Protein AF-A0A1D6JVK6-F1 (afdb_monomer_lite)

InterPro domains:
  IPR006703 AIG1-type guanine nucleotide-binding (G) domain [PF04548] (3-56)
  IPR027417 P-loop containing nucleoside triphosphate hydrolase [G3DSA:3.40.50.300] (1-137)

Structure (mmCIF, N/CA/C/O backbone):
data_AF-A0A1D6JVK6-F1
#
_entry.id   AF-A0A1D6JVK6-F1
#
loop_
_atom_site.group_PDB
_atom_site.id
_atom_site.type_symbol
_atom_site.label_atom_id
_atom_site.label_alt_id
_atom_site.label_comp_id
_atom_site.label_asym_id
_atom_site.label_entity_id
_atom_site.label_seq_id
_atom_site.pdbx_PDB_ins_code
_atom_site.Cartn_x
_atom_site.Cartn_y
_atom_site.Cartn_z
_atom_site.occupancy
_atom_site.B_iso_or_equiv
_atom_site.auth_seq_id
_atom_site.auth_comp_id
_atom_site.auth_asym_id
_atom_site.auth_atom_id
_atom_site.pdbx_PDB_model_num
ATOM 1 N N . MET A 1 1 ? 9.638 -11.024 7.821 1.00 52.56 1 MET A N 1
ATOM 2 C CA . MET A 1 1 ? 9.375 -10.359 6.533 1.00 52.56 1 MET A CA 1
ATOM 3 C C . MET A 1 1 ? 8.846 -11.443 5.636 1.00 52.56 1 MET A C 1
ATOM 5 O O . MET A 1 1 ? 9.630 -12.302 5.249 1.00 52.56 1 MET A O 1
ATOM 9 N N . ASP A 1 2 ? 7.542 -11.455 5.389 1.00 64.81 2 ASP A N 1
ATOM 10 C CA . ASP A 1 2 ? 6.997 -12.406 4.432 1.00 64.81 2 ASP A CA 1
ATOM 11 C C . ASP A 1 2 ? 7.343 -11.878 3.048 1.00 64.81 2 ASP A C 1
ATOM 13 O O . ASP A 1 2 ? 6.935 -10.791 2.643 1.00 64.81 2 ASP A O 1
ATOM 17 N N . THR A 1 3 ? 8.167 -12.637 2.334 1.00 77.12 3 THR A N 1
ATOM 18 C CA . THR A 1 3 ? 8.599 -12.338 0.963 1.00 77.12 3 THR A CA 1
ATOM 19 C C . THR A 1 3 ? 7.415 -12.127 0.017 1.00 77.12 3 THR A C 1
ATOM 21 O O . THR A 1 3 ? 7.571 -11.503 -1.030 1.00 77.12 3 THR A O 1
ATOM 24 N N . LEU A 1 4 ? 6.235 -12.621 0.397 1.00 89.38 4 LEU A N 1
ATOM 25 C CA . LEU A 1 4 ? 4.984 -12.472 -0.324 1.00 89.38 4 LEU A CA 1
ATOM 26 C C . LEU A 1 4 ? 4.416 -11.047 -0.255 1.00 89.38 4 LEU A C 1
ATOM 28 O O . LEU A 1 4 ? 4.014 -10.525 -1.291 1.00 89.38 4 LEU A O 1
ATOM 32 N N . ASP A 1 5 ? 4.427 -10.398 0.913 1.00 88.19 5 ASP A N 1
ATOM 33 C CA . ASP A 1 5 ? 3.870 -9.044 1.070 1.00 88.19 5 ASP A CA 1
ATOM 34 C C . ASP A 1 5 ? 4.606 -8.055 0.159 1.00 88.19 5 ASP A C 1
ATOM 36 O O . ASP A 1 5 ? 3.989 -7.295 -0.589 1.00 88.19 5 ASP A O 1
ATOM 40 N N . GLU A 1 6 ? 5.943 -8.114 0.150 1.00 88.31 6 GLU A N 1
ATOM 41 C CA . GLU A 1 6 ? 6.751 -7.268 -0.732 1.00 88.31 6 GLU A CA 1
ATOM 42 C C . GLU A 1 6 ? 6.456 -7.550 -2.212 1.00 88.31 6 GLU A C 1
ATOM 44 O O . GLU A 1 6 ? 6.359 -6.614 -3.006 1.00 88.31 6 GLU A O 1
ATOM 49 N N . GLN A 1 7 ? 6.281 -8.819 -2.598 1.00 91.12 7 GLN A N 1
ATOM 50 C CA . GLN A 1 7 ? 5.952 -9.185 -3.978 1.00 91.12 7 GLN A CA 1
ATOM 51 C C . GLN A 1 7 ? 4.598 -8.627 -4.412 1.00 91.12 7 GLN A C 1
ATOM 53 O O . GLN A 1 7 ? 4.496 -8.102 -5.520 1.00 91.12 7 GLN A O 1
ATOM 58 N N . VAL A 1 8 ? 3.585 -8.681 -3.545 1.00 94.25 8 VAL A N 1
ATOM 59 C CA . VAL A 1 8 ? 2.261 -8.104 -3.816 1.00 94.25 8 VAL A CA 1
ATOM 60 C C . VAL A 1 8 ? 2.369 -6.592 -3.999 1.00 94.25 8 VAL A C 1
ATOM 62 O O . VAL A 1 8 ? 1.903 -6.050 -5.000 1.00 94.25 8 VAL A O 1
ATOM 65 N N . ILE A 1 9 ? 3.049 -5.905 -3.082 1.00 95.62 9 ILE A N 1
ATOM 66 C CA . ILE A 1 9 ? 3.238 -4.447 -3.131 1.00 95.62 9 ILE A CA 1
ATOM 67 C C . ILE A 1 9 ? 4.006 -4.046 -4.396 1.00 95.62 9 ILE A C 1
ATOM 69 O O . ILE A 1 9 ? 3.634 -3.090 -5.086 1.00 95.62 9 ILE A O 1
ATOM 73 N N . ARG A 1 10 ? 5.055 -4.795 -4.746 1.00 94.12 10 ARG A N 1
ATOM 74 C CA . ARG A 1 10 ? 5.835 -4.568 -5.963 1.00 94.12 10 ARG A CA 1
ATOM 75 C C . ARG A 1 10 ? 5.001 -4.825 -7.216 1.00 94.12 10 ARG A C 1
ATOM 77 O O . ARG A 1 10 ? 5.097 -4.051 -8.162 1.00 94.12 10 ARG A O 1
ATOM 84 N N . ALA A 1 11 ? 4.166 -5.861 -7.232 1.00 93.00 11 ALA A N 1
ATOM 85 C CA . ALA A 1 11 ? 3.270 -6.148 -8.350 1.00 93.00 11 ALA A CA 1
ATOM 86 C C . ALA A 1 11 ? 2.252 -5.018 -8.564 1.00 93.00 11 ALA A C 1
ATOM 88 O O . ALA A 1 11 ? 2.094 -4.556 -9.695 1.00 93.00 11 ALA A O 1
ATOM 89 N N . ILE A 1 12 ? 1.634 -4.512 -7.490 1.00 94.50 12 ILE A N 1
ATOM 90 C CA . ILE A 1 12 ? 0.733 -3.348 -7.536 1.00 94.50 12 ILE A CA 1
ATOM 91 C C . ILE A 1 12 ? 1.476 -2.133 -8.104 1.00 94.50 12 ILE A C 1
ATOM 93 O O . ILE A 1 12 ? 1.019 -1.514 -9.063 1.00 94.50 12 ILE A O 1
ATOM 97 N N . THR A 1 13 ? 2.661 -1.838 -7.568 1.00 94.50 13 THR A N 1
ATOM 98 C CA . THR A 1 13 ? 3.477 -0.689 -7.993 1.00 94.50 13 THR A CA 1
ATOM 99 C C . THR A 1 13 ? 3.914 -0.799 -9.453 1.00 94.50 13 THR A C 1
ATOM 101 O O . THR A 1 13 ? 3.887 0.187 -10.183 1.00 94.50 13 THR A O 1
ATOM 104 N N . ASN A 1 14 ? 4.290 -1.994 -9.907 1.00 91.38 14 ASN A N 1
ATOM 105 C CA . ASN A 1 14 ? 4.678 -2.235 -11.295 1.00 91.38 14 ASN A CA 1
ATOM 106 C C . ASN A 1 14 ? 3.494 -2.116 -12.258 1.00 91.38 14 ASN A C 1
ATOM 108 O O . ASN A 1 14 ? 3.693 -1.713 -13.401 1.00 91.38 14 ASN A O 1
ATOM 112 N N . SER A 1 15 ? 2.291 -2.475 -11.803 1.00 90.56 15 SER A N 1
ATOM 113 C CA . SER A 1 15 ? 1.080 -2.459 -12.627 1.00 90.56 15 SER A CA 1
ATOM 114 C C . SER A 1 15 ? 0.493 -1.057 -12.748 1.00 90.56 15 SER A C 1
ATOM 116 O O . SER A 1 15 ? 0.105 -0.651 -13.833 1.00 90.56 15 SER A O 1
ATOM 118 N N . PHE A 1 16 ? 0.444 -0.300 -11.649 1.00 91.81 16 PHE A N 1
ATOM 119 C CA . PHE A 1 16 ? -0.273 0.981 -11.592 1.00 91.81 16 PHE A CA 1
ATOM 120 C C . PHE A 1 16 ? 0.633 2.207 -11.444 1.00 91.81 16 PHE A C 1
ATOM 122 O O . PHE A 1 16 ? 0.158 3.342 -11.449 1.00 91.81 16 PHE A O 1
ATOM 129 N N . GLY A 1 17 ? 1.942 1.991 -11.322 1.00 91.62 17 GLY A N 1
ATOM 130 C CA . GLY A 1 17 ? 2.906 3.034 -11.011 1.00 91.62 17 GLY A CA 1
ATOM 131 C C . GLY A 1 17 ? 2.926 3.396 -9.526 1.00 91.62 17 GLY A C 1
ATOM 132 O O . GLY A 1 17 ? 2.044 3.048 -8.744 1.00 91.62 17 GLY A O 1
ATOM 133 N N . LYS A 1 18 ? 3.966 4.131 -9.129 1.00 93.56 18 LYS A N 1
ATOM 134 C CA . LYS A 1 18 ? 4.178 4.566 -7.740 1.00 93.56 18 LYS A CA 1
ATOM 135 C C . LYS A 1 18 ? 3.082 5.513 -7.239 1.00 93.56 18 LYS A C 1
ATOM 137 O O . LYS A 1 18 ? 2.762 5.499 -6.056 1.00 93.56 18 LYS A O 1
ATOM 142 N N . ASP A 1 19 ? 2.481 6.300 -8.129 1.00 93.00 19 ASP A N 1
ATOM 143 C CA . ASP A 1 19 ? 1.475 7.300 -7.759 1.00 93.00 19 ASP A CA 1
ATOM 144 C C . ASP A 1 19 ? 0.169 6.703 -7.221 1.00 93.00 19 ASP A C 1
ATOM 146 O O . ASP A 1 19 ? -0.546 7.409 -6.511 1.00 93.00 19 ASP A O 1
ATOM 150 N N . ILE A 1 20 ? -0.113 5.410 -7.452 1.00 95.12 20 ILE A N 1
ATOM 151 C CA . ILE A 1 20 ? -1.283 4.746 -6.851 1.00 95.12 20 ILE A CA 1
ATOM 152 C C . ILE A 1 20 ? -1.283 4.887 -5.323 1.00 95.12 20 ILE A C 1
ATOM 154 O O . ILE A 1 20 ? -2.325 5.117 -4.715 1.00 95.12 20 ILE A O 1
ATOM 158 N N . TRP A 1 21 ? -0.097 4.860 -4.707 1.00 96.00 21 TRP A N 1
ATOM 159 C CA . TRP A 1 21 ? 0.067 4.948 -3.260 1.00 96.00 21 TRP A CA 1
ATOM 160 C C . TRP A 1 21 ? -0.291 6.318 -2.681 1.00 96.00 21 TRP A C 1
ATOM 162 O O . TRP A 1 21 ? -0.518 6.410 -1.480 1.00 96.00 21 TRP A O 1
ATOM 172 N N . ARG A 1 22 ? -0.412 7.370 -3.506 1.00 95.25 22 ARG A N 1
ATOM 173 C CA . ARG A 1 22 ? -0.929 8.678 -3.063 1.00 95.25 22 ARG A CA 1
ATOM 174 C C . ARG A 1 22 ? -2.425 8.633 -2.760 1.00 95.25 22 ARG A C 1
ATOM 176 O O . ARG A 1 22 ? -2.923 9.507 -2.061 1.00 95.25 22 ARG A O 1
ATOM 183 N N . ARG A 1 23 ? -3.144 7.648 -3.309 1.00 95.06 23 ARG A N 1
ATOM 184 C CA . ARG A 1 23 ? -4.588 7.442 -3.125 1.00 95.06 23 ARG A CA 1
ATOM 185 C C . ARG A 1 23 ? -4.908 6.086 -2.489 1.00 95.06 23 ARG A C 1
ATOM 187 O O . ARG A 1 23 ? -6.007 5.566 -2.668 1.00 95.06 23 ARG A O 1
ATOM 194 N N . SER A 1 24 ? -3.959 5.518 -1.748 1.00 95.88 24 SER A N 1
ATOM 195 C CA . SER A 1 24 ? -4.134 4.234 -1.069 1.00 95.88 24 SER A CA 1
ATOM 196 C C . SER A 1 24 ? -4.536 4.417 0.392 1.00 95.88 24 SER A C 1
ATOM 198 O O . SER A 1 24 ? -4.000 5.265 1.098 1.00 95.88 24 SER A O 1
ATOM 200 N N . LEU A 1 25 ? -5.444 3.558 0.853 1.00 96.62 25 LEU A N 1
ATOM 201 C CA . LEU A 1 25 ? -5.832 3.404 2.252 1.00 96.62 25 LEU A CA 1
ATOM 202 C C . LEU A 1 25 ? -5.457 1.992 2.697 1.00 96.62 25 LEU A C 1
ATOM 204 O O . LEU A 1 25 ? -5.814 1.017 2.034 1.00 96.62 25 LEU A O 1
ATOM 208 N N . VAL A 1 26 ? -4.762 1.870 3.823 1.00 96.56 26 VAL A N 1
ATOM 209 C CA . VAL A 1 26 ? -4.451 0.564 4.406 1.00 96.56 26 VAL A CA 1
ATOM 210 C C . VAL A 1 26 ? -5.587 0.167 5.336 1.00 96.56 26 VAL A C 1
ATOM 212 O O . VAL A 1 26 ? -5.872 0.854 6.311 1.00 96.56 26 VAL A O 1
ATOM 215 N N . VAL A 1 27 ? -6.238 -0.956 5.052 1.00 97.25 27 VAL A N 1
ATOM 216 C CA . VAL A 1 27 ? -7.341 -1.461 5.875 1.00 97.25 27 VAL A CA 1
ATOM 217 C C . VAL A 1 27 ? -6.889 -2.711 6.618 1.00 97.25 27 VAL A C 1
ATOM 219 O O . VAL A 1 27 ? -6.533 -3.710 5.996 1.00 97.25 27 VAL A O 1
ATOM 222 N N . LEU A 1 28 ? -6.913 -2.665 7.949 1.00 95.94 28 LEU A N 1
ATOM 223 C CA . LEU A 1 28 ? -6.626 -3.817 8.801 1.00 95.94 28 LEU A CA 1
ATOM 224 C C . LEU A 1 28 ? -7.941 -4.401 9.315 1.00 95.94 28 LEU A C 1
ATOM 226 O O . LEU A 1 28 ? -8.636 -3.804 10.137 1.00 95.94 28 LEU A O 1
ATOM 230 N N . THR A 1 29 ? -8.287 -5.575 8.799 1.00 96.12 29 THR A N 1
ATOM 231 C CA . THR A 1 29 ? -9.468 -6.328 9.228 1.00 96.12 29 THR A CA 1
ATOM 232 C C . THR A 1 29 ? -9.210 -7.093 10.526 1.00 96.12 29 THR A C 1
ATOM 234 O O . THR A 1 29 ? -8.062 -7.250 10.936 1.00 96.12 29 THR A O 1
ATOM 237 N N . HIS A 1 30 ? -10.271 -7.650 11.117 1.00 95.25 30 HIS A N 1
ATOM 238 C CA . HIS A 1 30 ? -10.228 -8.356 12.403 1.00 95.25 30 HIS A CA 1
ATOM 239 C C . HIS A 1 30 ? -9.808 -7.452 13.570 1.00 95.25 30 HIS A C 1
ATOM 241 O O . HIS A 1 30 ? -9.096 -7.869 14.480 1.00 95.25 30 HIS A O 1
ATOM 247 N N . ALA A 1 31 ? -10.249 -6.194 13.550 1.00 94.56 31 ALA A N 1
ATOM 248 C CA . ALA A 1 31 ? -9.898 -5.203 14.560 1.00 94.56 31 ALA A CA 1
ATOM 249 C C . ALA A 1 31 ? -10.443 -5.508 15.972 1.00 94.56 31 ALA A C 1
ATOM 251 O O . ALA A 1 31 ? -10.045 -4.856 16.929 1.00 94.56 31 ALA A O 1
ATOM 252 N N . GLN A 1 32 ? -11.327 -6.498 16.146 1.00 91.06 32 GLN A N 1
ATOM 253 C CA . GLN A 1 32 ? -11.762 -6.952 17.473 1.00 91.06 32 GLN A CA 1
ATOM 254 C C . GLN A 1 32 ? -11.003 -8.199 17.960 1.00 91.06 32 GLN A C 1
ATOM 256 O O . GLN A 1 32 ? -11.496 -8.943 18.811 1.00 91.06 32 GLN A O 1
ATOM 261 N N . LEU A 1 33 ? -9.813 -8.457 17.409 1.00 90.00 33 LEU A N 1
ATOM 262 C CA . LEU A 1 33 ? -8.933 -9.513 17.899 1.00 90.00 33 LEU A CA 1
ATOM 263 C C . LEU A 1 33 ? -8.434 -9.214 19.317 1.00 90.00 33 LEU A C 1
ATOM 265 O O . LEU A 1 33 ? -8.277 -8.062 19.720 1.00 90.00 33 LEU A O 1
ATOM 269 N N . SER A 1 34 ? -8.127 -10.274 20.056 1.00 87.56 34 SER A N 1
ATOM 270 C CA . SER A 1 34 ? -7.360 -10.190 21.297 1.00 87.56 34 SER A CA 1
ATOM 271 C C . SER A 1 34 ? -5.908 -10.544 20.977 1.00 87.56 34 SER A C 1
ATOM 273 O O . SER A 1 34 ? -5.676 -11.657 20.494 1.00 87.56 34 SER A O 1
ATOM 275 N N . PRO A 1 35 ? -4.939 -9.628 21.172 1.00 89.25 35 PRO A N 1
ATOM 276 C CA . PRO A 1 35 ? -3.544 -9.920 20.875 1.00 89.25 35 PRO A CA 1
ATOM 277 C C . PRO A 1 35 ? -3.048 -11.142 21.665 1.00 89.25 35 PRO A C 1
ATOM 279 O O . PRO A 1 35 ? -3.443 -11.325 22.821 1.00 89.25 35 PRO A O 1
ATOM 282 N N . PRO A 1 36 ? -2.187 -11.985 21.068 1.00 85.94 36 PRO A N 1
ATOM 283 C CA . PRO A 1 36 ? -1.552 -13.077 21.793 1.00 85.94 36 PRO A CA 1
ATOM 284 C C . PRO A 1 36 ? -0.610 -12.535 22.880 1.00 85.94 36 PRO A C 1
ATOM 286 O O . PRO A 1 36 ? -0.230 -11.363 22.874 1.00 85.94 36 PRO A O 1
ATOM 289 N N . ASP A 1 37 ? -0.236 -13.399 23.822 1.00 87.00 37 ASP A N 1
ATOM 290 C CA . ASP A 1 37 ? 0.779 -13.129 24.853 1.00 87.00 37 ASP A CA 1
ATOM 291 C C . ASP A 1 37 ? 0.449 -11.987 25.833 1.00 87.00 37 ASP A C 1
ATOM 293 O O . ASP A 1 37 ? 1.322 -11.507 26.554 1.00 87.00 37 ASP A O 1
ATOM 297 N N . GLY A 1 38 ? -0.816 -11.555 25.886 1.00 85.19 38 GLY A N 1
ATOM 298 C CA . GLY A 1 38 ? -1.265 -10.496 26.795 1.00 85.19 38 GLY A CA 1
ATOM 299 C C . GLY A 1 38 ? -0.728 -9.106 26.441 1.00 85.19 38 GLY A C 1
ATOM 300 O O . GLY A 1 38 ? -0.699 -8.229 27.301 1.00 85.19 38 GLY A O 1
ATOM 301 N N . ILE A 1 39 ? -0.284 -8.907 25.197 1.00 90.69 39 ILE A N 1
ATOM 302 C CA . ILE A 1 39 ? 0.172 -7.605 24.702 1.00 90.69 39 ILE A CA 1
ATOM 303 C C . ILE A 1 39 ? -1.027 -6.652 24.622 1.00 90.69 39 ILE A C 1
ATOM 305 O O . ILE A 1 39 ? -2.128 -7.055 24.239 1.00 90.69 39 ILE A O 1
ATOM 309 N N . ASP A 1 40 ? -0.806 -5.379 24.953 1.00 91.69 40 ASP A N 1
ATOM 310 C CA . ASP A 1 40 ? -1.826 -4.349 24.783 1.00 91.69 40 ASP A CA 1
ATOM 311 C C . ASP A 1 40 ? -2.248 -4.211 23.310 1.00 91.69 40 ASP A C 1
ATOM 313 O O . ASP A 1 40 ? -1.441 -4.332 22.380 1.00 91.69 40 ASP A O 1
ATOM 317 N N . TYR A 1 41 ? -3.534 -3.941 23.086 1.00 91.19 41 TYR A N 1
ATOM 318 C CA . TYR A 1 41 ? -4.083 -3.818 21.739 1.00 91.19 41 TYR A CA 1
ATOM 319 C C . TYR A 1 41 ? -3.413 -2.692 20.940 1.00 91.19 41 TYR A C 1
ATOM 321 O O . TYR A 1 41 ? -3.104 -2.887 19.762 1.00 91.19 41 TYR A O 1
ATOM 329 N N . ASN A 1 42 ? -3.134 -1.543 21.564 1.00 91.38 42 ASN A N 1
ATOM 330 C CA . ASN A 1 42 ? -2.519 -0.411 20.872 1.00 91.38 42 ASN A CA 1
ATOM 331 C C . ASN A 1 42 ? -1.060 -0.697 20.513 1.00 91.38 42 ASN A C 1
ATOM 333 O O . ASN A 1 42 ? -0.617 -0.328 19.423 1.00 91.38 42 ASN A O 1
ATOM 337 N N . ASP A 1 43 ? -0.330 -1.406 21.373 1.00 92.38 43 ASP A N 1
ATOM 338 C CA . ASP A 1 43 ? 1.038 -1.846 21.085 1.00 92.38 43 ASP A CA 1
ATOM 339 C C . ASP A 1 43 ? 1.071 -2.837 19.918 1.00 92.38 43 ASP A C 1
ATOM 341 O O . ASP A 1 43 ? 1.892 -2.712 19.001 1.00 92.38 43 ASP A O 1
ATOM 345 N N . PHE A 1 44 ? 0.155 -3.810 19.915 1.00 92.88 44 PHE A N 1
ATOM 346 C CA . PHE A 1 44 ? 0.011 -4.755 18.811 1.00 92.88 44 PHE A CA 1
ATOM 347 C C . PHE A 1 44 ? -0.329 -4.031 17.502 1.00 92.88 44 PHE A C 1
ATOM 349 O O . PHE A 1 44 ? 0.324 -4.253 16.477 1.00 92.88 44 PHE A O 1
ATOM 356 N N . PHE A 1 45 ? -1.312 -3.130 17.541 1.00 92.69 45 PHE A N 1
ATOM 357 C CA . PHE A 1 45 ? -1.729 -2.332 16.394 1.00 92.69 45 PHE A CA 1
ATOM 358 C C . PHE A 1 45 ? -0.586 -1.467 15.855 1.00 92.69 45 PHE A C 1
ATOM 360 O O . PHE A 1 45 ? -0.333 -1.482 14.649 1.00 92.69 45 PHE A O 1
ATOM 367 N N . THR A 1 46 ? 0.147 -0.773 16.725 1.00 93.94 46 THR A N 1
ATOM 368 C CA . THR A 1 46 ? 1.281 0.084 16.345 1.00 93.94 46 THR A CA 1
ATOM 369 C C . THR A 1 46 ? 2.366 -0.737 15.657 1.00 93.94 46 THR A C 1
ATOM 371 O O . THR A 1 46 ? 2.776 -0.426 14.542 1.00 93.94 46 THR A O 1
ATOM 374 N N . ARG A 1 47 ? 2.767 -1.873 16.241 1.00 93.69 47 ARG A N 1
ATOM 375 C CA . ARG A 1 47 ? 3.779 -2.751 15.628 1.00 93.69 47 ARG A CA 1
ATOM 376 C C . ARG A 1 47 ? 3.324 -3.298 14.277 1.00 93.69 47 ARG A C 1
ATOM 378 O O . ARG A 1 47 ? 4.111 -3.337 13.330 1.00 93.69 47 ARG A O 1
ATOM 385 N N . ARG A 1 48 ? 2.061 -3.730 14.173 1.00 93.00 48 ARG A N 1
ATOM 386 C CA . ARG A 1 48 ? 1.501 -4.293 12.936 1.00 93.00 48 ARG A CA 1
ATOM 387 C C . ARG A 1 48 ? 1.396 -3.243 11.831 1.00 93.00 48 ARG A C 1
ATOM 389 O O . ARG A 1 48 ? 1.765 -3.537 10.693 1.00 93.00 48 ARG A O 1
ATOM 396 N N . SER A 1 49 ? 0.910 -2.050 12.164 1.00 94.50 49 SER A N 1
ATOM 397 C CA . SER A 1 49 ? 0.762 -0.931 11.233 1.00 94.50 49 SER A CA 1
ATOM 398 C C . SER A 1 49 ? 2.115 -0.423 10.749 1.00 94.50 49 SER A C 1
ATOM 400 O O . SER A 1 49 ? 2.340 -0.374 9.543 1.00 94.50 49 SER A O 1
ATOM 402 N N . GLU A 1 50 ? 3.055 -0.142 11.654 1.00 94.19 50 GLU A N 1
ATOM 403 C CA . GLU A 1 50 ? 4.402 0.306 11.290 1.00 94.19 50 GLU A CA 1
ATOM 404 C C . GLU A 1 50 ? 5.132 -0.714 10.416 1.00 94.19 50 GLU A C 1
ATOM 406 O O . GLU A 1 50 ? 5.767 -0.343 9.426 1.00 94.19 50 GLU A O 1
ATOM 411 N N . ALA A 1 51 ? 5.035 -2.007 10.743 1.00 93.19 51 ALA A N 1
ATOM 412 C CA . ALA A 1 51 ? 5.632 -3.058 9.926 1.00 93.19 51 ALA A CA 1
ATOM 413 C C . ALA A 1 51 ? 5.056 -3.054 8.503 1.00 93.19 51 ALA A C 1
ATOM 415 O O . ALA A 1 51 ? 5.818 -3.071 7.535 1.00 93.19 51 ALA A O 1
ATOM 416 N N . LEU A 1 52 ? 3.729 -2.971 8.369 1.00 93.69 52 LEU A N 1
ATOM 417 C CA . LEU A 1 52 ? 3.064 -2.971 7.070 1.00 93.69 52 LEU A CA 1
ATOM 418 C C . LEU A 1 52 ? 3.386 -1.711 6.256 1.00 93.69 52 LEU A C 1
ATOM 420 O O . LEU A 1 52 ? 3.725 -1.822 5.080 1.00 93.69 52 LEU A O 1
ATOM 424 N N . LEU A 1 53 ? 3.368 -0.528 6.876 1.00 94.44 53 LEU A N 1
ATOM 425 C CA . LEU A 1 53 ? 3.758 0.724 6.221 1.00 94.44 53 LEU A CA 1
ATOM 426 C C . LEU A 1 53 ? 5.202 0.669 5.719 1.00 94.44 53 LEU A C 1
ATOM 428 O O . LEU A 1 53 ? 5.488 1.049 4.584 1.00 94.44 53 LEU A O 1
ATOM 432 N N . ARG A 1 54 ? 6.124 0.130 6.526 1.00 92.00 54 ARG A N 1
ATOM 433 C CA . ARG A 1 54 ? 7.515 -0.079 6.103 1.00 92.00 54 ARG A CA 1
ATOM 434 C C . ARG A 1 54 ? 7.616 -1.016 4.903 1.00 92.00 54 ARG A C 1
ATOM 436 O O . ARG A 1 54 ? 8.425 -0.752 4.013 1.00 92.00 54 ARG A O 1
ATOM 443 N N . TYR A 1 55 ? 6.814 -2.079 4.857 1.00 91.75 55 TYR A N 1
ATOM 444 C CA . TYR A 1 55 ? 6.777 -2.983 3.707 1.00 91.75 55 TYR A CA 1
ATOM 445 C C . TYR A 1 55 ? 6.214 -2.306 2.464 1.00 91.75 55 TYR A C 1
ATOM 447 O O . TYR A 1 55 ? 6.799 -2.462 1.394 1.00 91.75 55 TYR A O 1
ATOM 455 N N . ILE A 1 56 ? 5.157 -1.501 2.601 1.00 94.88 56 ILE A N 1
ATOM 456 C CA . ILE A 1 56 ? 4.594 -0.724 1.490 1.00 94.88 56 ILE A CA 1
ATOM 457 C C . ILE A 1 56 ? 5.645 0.230 0.940 1.00 94.88 56 ILE A C 1
ATOM 459 O O . ILE A 1 56 ? 5.937 0.185 -0.250 1.00 94.88 56 ILE A O 1
ATOM 463 N N . HIS A 1 57 ? 6.289 1.025 1.794 1.00 94.50 57 HIS A N 1
ATOM 464 C CA . HIS A 1 57 ? 7.324 1.950 1.344 1.00 94.50 57 HIS A CA 1
ATOM 465 C C . HIS A 1 57 ? 8.488 1.238 0.645 1.00 94.50 57 HIS A C 1
ATOM 467 O O . HIS A 1 57 ? 8.922 1.677 -0.420 1.00 94.50 57 HIS A O 1
ATOM 473 N N . SER A 1 58 ? 8.955 0.115 1.198 1.00 92.38 58 SER A N 1
ATOM 474 C CA . SER A 1 58 ? 10.036 -0.674 0.602 1.00 92.38 58 SER A CA 1
ATOM 475 C C . SER A 1 58 ? 9.636 -1.276 -0.749 1.00 92.38 58 SER A C 1
ATOM 477 O O . SER A 1 58 ? 10.337 -1.081 -1.741 1.00 92.38 58 SER A O 1
ATOM 479 N N . GLY A 1 59 ? 8.502 -1.980 -0.815 1.00 92.81 59 GLY A N 1
ATOM 480 C CA . GLY A 1 59 ? 8.035 -2.653 -2.031 1.00 92.81 59 GLY A CA 1
ATOM 481 C C . GLY A 1 59 ? 7.599 -1.683 -3.133 1.00 92.81 59 GLY A C 1
ATOM 482 O O . GLY A 1 59 ? 7.728 -2.001 -4.314 1.00 92.81 59 GLY A O 1
ATOM 483 N N . ALA A 1 60 ? 7.141 -0.486 -2.756 1.00 95.44 60 ALA A N 1
ATOM 484 C CA . ALA A 1 60 ? 6.761 0.581 -3.676 1.00 95.44 60 ALA A CA 1
ATOM 485 C C . ALA A 1 60 ? 7.936 1.464 -4.131 1.00 95.44 60 ALA A C 1
ATOM 487 O O . ALA A 1 60 ? 7.751 2.365 -4.952 1.00 95.44 60 ALA A O 1
ATOM 488 N N . GLY A 1 61 ? 9.143 1.257 -3.589 1.00 94.56 61 GLY A N 1
ATOM 489 C CA . GLY A 1 61 ? 10.298 2.108 -3.881 1.00 94.56 61 GLY A CA 1
ATOM 490 C C . GLY A 1 61 ? 10.106 3.561 -3.425 1.00 94.56 61 GLY A C 1
ATOM 491 O O . GLY A 1 61 ? 10.570 4.491 -4.091 1.00 94.56 61 GLY A O 1
ATOM 492 N N . ILE A 1 62 ? 9.379 3.774 -2.324 1.00 95.50 62 ILE A N 1
ATOM 493 C CA . ILE A 1 62 ? 9.185 5.082 -1.691 1.00 95.50 62 ILE A CA 1
ATOM 494 C C . ILE A 1 62 ? 10.328 5.303 -0.701 1.00 95.50 62 ILE A C 1
ATOM 496 O O . ILE A 1 62 ? 10.471 4.580 0.285 1.00 95.50 62 ILE A O 1
ATOM 500 N N . ASN A 1 63 ? 11.147 6.323 -0.945 1.00 93.94 63 ASN A N 1
ATOM 501 C CA . ASN A 1 63 ? 12.234 6.668 -0.039 1.00 93.94 63 ASN A CA 1
ATOM 502 C C . ASN A 1 63 ? 11.709 7.460 1.161 1.00 93.94 63 ASN A C 1
ATOM 504 O O . ASN A 1 63 ? 10.723 8.180 1.052 1.00 93.94 63 ASN A O 1
ATOM 508 N N . LYS A 1 64 ? 12.440 7.441 2.283 1.00 92.75 64 LYS A N 1
ATOM 509 C CA . LYS A 1 64 ? 12.083 8.200 3.502 1.00 92.75 64 LYS A CA 1
ATOM 510 C C . LYS A 1 64 ? 11.809 9.691 3.266 1.00 92.75 64 LYS A C 1
ATOM 512 O O . LYS A 1 64 ? 10.993 10.274 3.965 1.00 92.75 64 LYS A O 1
ATOM 517 N N . ARG A 1 65 ? 12.485 10.306 2.290 1.00 94.69 65 ARG A N 1
ATOM 518 C CA . ARG A 1 65 ? 12.293 11.723 1.926 1.00 94.69 65 ARG A CA 1
ATOM 519 C C . ARG A 1 65 ? 10.936 11.992 1.270 1.00 94.69 65 ARG A C 1
ATOM 521 O O . ARG A 1 65 ? 10.462 13.112 1.327 1.00 94.69 65 ARG A O 1
ATOM 528 N N . GLU A 1 66 ? 10.342 10.966 0.670 1.00 93.12 66 GLU A N 1
ATOM 529 C CA . GLU A 1 66 ? 9.076 11.029 -0.060 1.00 93.12 66 GLU A CA 1
ATOM 530 C C . GLU A 1 66 ? 7.891 10.606 0.819 1.00 93.12 66 GLU A C 1
ATOM 532 O O . GLU A 1 66 ? 6.760 10.627 0.359 1.00 93.12 66 GLU A O 1
ATOM 537 N N . TYR A 1 67 ? 8.099 10.207 2.081 1.00 92.69 67 TYR A N 1
ATOM 538 C CA . TYR A 1 67 ? 7.004 9.713 2.933 1.00 92.69 67 TYR A CA 1
ATOM 539 C C . TYR A 1 67 ? 5.867 10.733 3.079 1.00 92.69 67 TYR A C 1
ATOM 541 O O . TYR A 1 67 ? 4.706 10.343 3.117 1.00 92.69 67 TYR A O 1
ATOM 549 N N . GLY A 1 68 ? 6.189 12.031 3.095 1.00 89.94 68 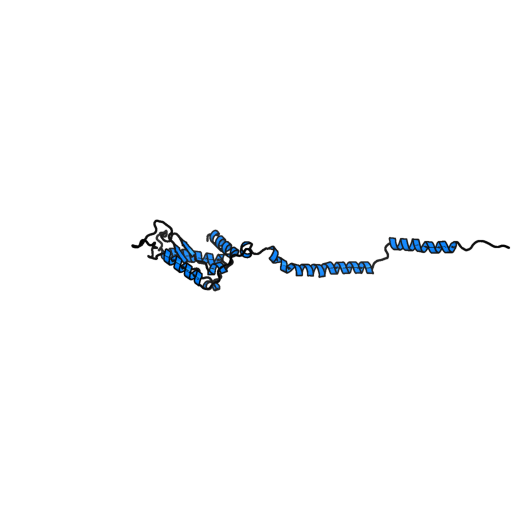GLY A N 1
ATOM 550 C CA . GLY A 1 68 ? 5.183 13.097 3.125 1.00 89.94 68 GLY A CA 1
ATOM 551 C C . GLY A 1 68 ? 4.328 13.189 1.855 1.00 89.94 68 GLY A C 1
ATOM 552 O O . GLY A 1 68 ? 3.186 13.629 1.931 1.00 89.94 68 GLY A O 1
ATOM 553 N N . ASP A 1 69 ? 4.840 12.733 0.709 1.00 92.00 69 ASP A N 1
ATOM 554 C CA . ASP A 1 69 ? 4.134 12.775 -0.578 1.00 92.00 69 ASP A CA 1
ATOM 555 C C . ASP A 1 69 ? 3.173 11.592 -0.772 1.00 92.00 69 ASP A C 1
ATOM 557 O 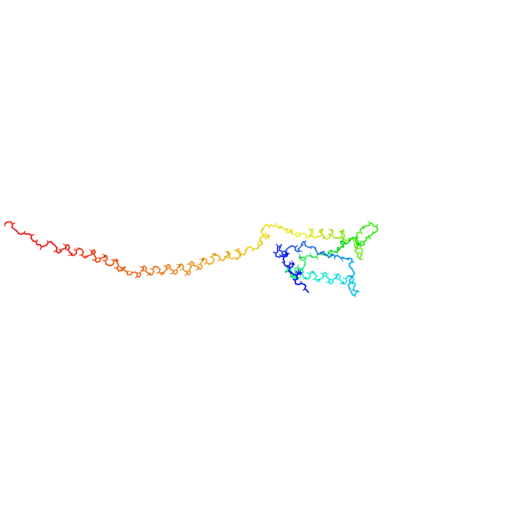O . ASP A 1 69 ? 2.309 11.632 -1.653 1.00 92.00 69 ASP A O 1
ATOM 561 N N . PHE A 1 70 ? 3.330 10.541 0.039 1.00 94.00 70 PHE A N 1
ATOM 562 C CA . PHE A 1 70 ? 2.558 9.300 -0.009 1.00 94.00 70 PHE A CA 1
ATOM 563 C C . PHE A 1 70 ? 1.922 9.025 1.361 1.00 94.00 70 PHE A C 1
ATOM 565 O O . PHE A 1 70 ? 2.365 8.116 2.072 1.00 94.00 70 PHE A O 1
ATOM 572 N N . PRO A 1 71 ? 0.903 9.811 1.761 1.00 90.69 71 PRO A N 1
ATOM 573 C CA . PRO A 1 71 ? 0.178 9.544 2.991 1.00 90.69 71 PRO A CA 1
ATOM 574 C C . PRO A 1 71 ? -0.534 8.194 2.865 1.00 90.69 71 PRO A C 1
ATOM 576 O O . PRO A 1 71 ? -1.342 7.992 1.962 1.00 90.69 71 PRO A O 1
ATOM 579 N N . LEU A 1 72 ? -0.227 7.274 3.777 1.00 94.50 72 LEU A N 1
ATOM 580 C CA . LEU A 1 72 ? -0.843 5.951 3.860 1.00 94.50 72 LEU A CA 1
ATOM 581 C C . LEU A 1 72 ? -1.682 5.874 5.141 1.00 94.50 72 LEU A C 1
ATOM 583 O O . LEU A 1 72 ? -1.222 5.308 6.137 1.00 94.50 72 LEU A O 1
ATOM 587 N N . PRO A 1 73 ? -2.882 6.486 5.160 1.00 95.19 73 PRO A N 1
ATOM 588 C CA . PRO A 1 73 ? -3.774 6.375 6.303 1.00 95.19 73 PRO A CA 1
ATOM 589 C C . PRO A 1 73 ? -4.142 4.912 6.558 1.00 95.19 73 PRO A C 1
ATOM 591 O O . PRO A 1 73 ? -4.076 4.060 5.663 1.00 95.19 73 PRO A O 1
ATOM 594 N N . ILE A 1 74 ? -4.530 4.628 7.800 1.00 95.75 74 ILE A N 1
ATOM 595 C CA . ILE A 1 74 ? -4.889 3.287 8.252 1.00 95.75 74 ILE A CA 1
ATOM 596 C C . ILE A 1 74 ? -6.302 3.314 8.816 1.00 95.75 74 ILE A C 1
ATOM 598 O O . ILE A 1 74 ? -6.603 4.106 9.705 1.00 95.75 74 ILE A O 1
ATOM 602 N N . ALA A 1 75 ? -7.148 2.407 8.336 1.00 96.44 75 ALA A N 1
ATOM 603 C CA . ALA A 1 75 ? -8.477 2.169 8.876 1.00 96.44 75 ALA A CA 1
ATOM 604 C C . ALA A 1 75 ? -8.569 0.760 9.474 1.00 96.44 75 ALA A C 1
ATOM 606 O O . ALA A 1 75 ? -8.142 -0.228 8.874 1.00 96.44 75 ALA A O 1
ATOM 607 N N . LEU A 1 76 ? -9.155 0.669 10.663 1.00 96.81 76 LEU A N 1
ATOM 608 C CA . LEU A 1 76 ? -9.468 -0.588 11.335 1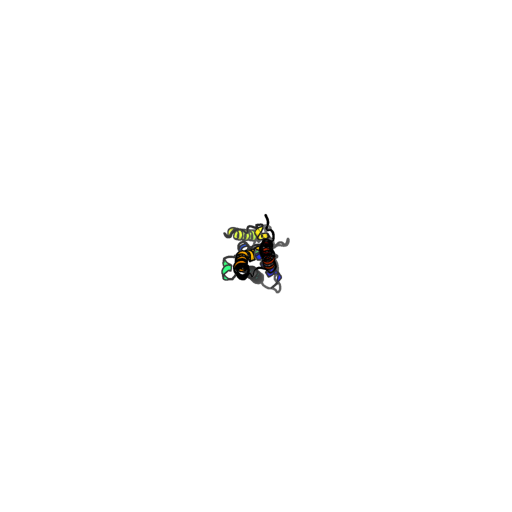.00 96.81 76 LEU A CA 1
ATOM 609 C C . LEU A 1 76 ? -10.886 -1.036 10.970 1.00 96.81 76 LEU A C 1
ATOM 611 O O . LEU A 1 76 ? -11.800 -0.215 10.954 1.00 96.81 76 LEU A O 1
ATOM 615 N N . VAL A 1 77 ? -11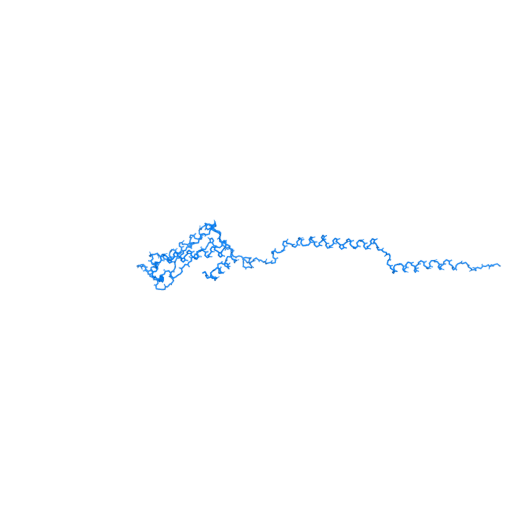.076 -2.326 10.684 1.00 97.44 77 VAL A N 1
ATOM 616 C CA . VAL A 1 77 ? -12.364 -2.886 10.241 1.00 97.44 77 VAL A CA 1
ATOM 617 C C . VAL A 1 77 ? -12.666 -4.210 10.945 1.00 97.44 77 VAL A C 1
ATOM 619 O O . VAL A 1 77 ? -11.800 -5.075 11.079 1.00 97.44 77 VAL A O 1
ATOM 622 N N . GLU A 1 78 ? -13.925 -4.411 11.343 1.00 96.81 78 GLU A N 1
ATOM 623 C CA . GLU A 1 78 ? -14.411 -5.685 11.883 1.00 96.81 78 GLU A CA 1
ATOM 624 C C . GLU A 1 78 ? -15.655 -6.182 11.126 1.00 96.81 78 GLU A C 1
ATOM 626 O O . GLU A 1 78 ? -16.795 -5.761 11.358 1.00 96.81 78 GLU A O 1
ATOM 631 N N . ASN A 1 79 ? -15.422 -7.119 10.203 1.00 95.62 79 ASN A N 1
ATOM 632 C CA . ASN A 1 79 ? -16.455 -7.663 9.323 1.00 95.62 79 ASN A CA 1
ATOM 633 C C . ASN A 1 79 ? -17.311 -8.744 9.994 1.00 95.62 79 ASN A C 1
ATOM 635 O O . ASN A 1 79 ? -18.393 -9.048 9.489 1.00 95.62 79 ASN A O 1
ATOM 639 N N . SER A 1 80 ? -16.877 -9.302 11.130 1.00 94.69 80 SER A N 1
ATOM 640 C CA . SER A 1 80 ? -17.621 -10.342 11.838 1.00 94.69 80 SER A CA 1
ATOM 641 C C . SER A 1 80 ? -19.048 -9.899 12.172 1.00 94.69 80 SER A C 1
ATOM 643 O O . SER A 1 80 ? -19.298 -8.763 12.590 1.00 94.69 80 SER A O 1
ATOM 645 N N . GLY A 1 81 ? -20.000 -10.827 12.043 1.00 92.94 81 GLY A N 1
ATOM 646 C CA . GLY A 1 81 ? -21.356 -10.652 12.573 1.00 92.94 81 GLY A CA 1
ATOM 647 C C . GLY A 1 81 ? -21.391 -10.574 14.105 1.00 92.94 81 GLY A C 1
ATOM 648 O O . GLY A 1 81 ? -22.385 -10.141 14.668 1.00 92.94 81 GLY A O 1
ATOM 649 N N . ARG A 1 82 ? -20.292 -10.958 14.774 1.00 93.81 82 ARG A N 1
ATOM 650 C CA . ARG A 1 82 ? -20.092 -10.857 16.230 1.00 93.81 82 ARG A CA 1
ATOM 651 C C . ARG A 1 82 ? -19.357 -9.575 16.647 1.00 93.81 82 ARG A C 1
ATOM 653 O O . ARG A 1 82 ? -18.872 -9.490 17.774 1.00 93.81 82 ARG A O 1
ATOM 660 N N . CYS A 1 83 ? -19.207 -8.615 15.735 1.00 94.81 83 CYS A N 1
ATOM 661 C CA . CYS A 1 83 ? -18.687 -7.295 16.073 1.00 94.81 83 CYS A CA 1
ATOM 662 C C . CYS A 1 83 ? -19.566 -6.673 17.163 1.00 94.81 83 CYS A C 1
ATOM 664 O O . CYS A 1 83 ? -20.793 -6.732 17.076 1.00 94.81 83 CYS A O 1
ATOM 666 N N . LYS A 1 84 ? -18.936 -6.106 18.190 1.00 94.88 84 LYS A N 1
ATOM 667 C CA . LYS A 1 84 ? -19.631 -5.414 19.267 1.00 94.88 84 LYS A CA 1
ATOM 668 C C . LYS A 1 84 ? -20.392 -4.229 18.676 1.00 94.88 84 LYS A C 1
ATOM 670 O O . LYS A 1 84 ? -19.886 -3.537 17.793 1.00 94.88 84 LYS A O 1
ATOM 675 N N . THR A 1 85 ? -21.598 -3.990 19.173 1.00 96.44 85 THR A N 1
ATOM 676 C CA . THR A 1 85 ? -22.406 -2.836 18.782 1.00 96.44 85 THR A CA 1
ATOM 677 C C . THR A 1 85 ? -22.642 -1.908 19.963 1.00 96.44 85 THR A C 1
ATOM 679 O O . THR A 1 85 ? -22.636 -2.348 21.116 1.00 96.44 85 THR A O 1
ATOM 682 N N . ASN A 1 86 ? -22.837 -0.622 19.683 1.00 95.31 86 ASN A N 1
ATOM 683 C CA . ASN A 1 86 ? -23.340 0.327 20.672 1.00 95.31 86 ASN A CA 1
ATOM 684 C C . ASN A 1 86 ? -24.863 0.160 20.876 1.00 95.31 86 ASN A C 1
ATOM 686 O O . ASN A 1 86 ? -25.501 -0.700 20.266 1.00 95.31 86 ASN A O 1
ATOM 690 N N . GLU A 1 87 ? -25.449 1.003 21.728 1.00 95.56 87 GLU A N 1
ATOM 691 C CA . GLU A 1 87 ? -26.892 1.014 22.029 1.00 95.56 87 GLU A CA 1
ATOM 692 C C . GLU A 1 87 ? -27.770 1.320 20.802 1.00 95.56 87 GLU A C 1
ATOM 694 O O . GLU A 1 87 ? -28.932 0.926 20.756 1.00 95.56 87 GLU A O 1
ATOM 699 N N . HIS A 1 88 ? -27.201 1.963 19.780 1.00 95.12 88 HIS A N 1
ATOM 700 C CA . HIS A 1 88 ? -27.862 2.290 18.515 1.00 95.12 88 HIS A CA 1
ATOM 701 C C . HIS A 1 88 ? -27.681 1.198 17.443 1.00 95.12 88 HIS A C 1
ATOM 703 O O . HIS A 1 88 ? -28.124 1.367 16.308 1.00 95.12 88 HIS A O 1
ATOM 709 N N . GLY A 1 89 ? -27.037 0.072 17.778 1.00 93.81 89 GLY A N 1
ATOM 710 C CA . GLY A 1 89 ? -26.787 -1.037 16.852 1.00 93.81 89 GLY A CA 1
ATOM 711 C C . GLY A 1 89 ? -25.620 -0.810 15.884 1.00 93.81 89 GLY A C 1
ATOM 712 O O . GLY A 1 89 ? -25.415 -1.603 14.965 1.00 93.81 89 GLY A O 1
ATOM 713 N N . GLU A 1 90 ? -24.827 0.242 16.076 1.00 95.75 90 GLU A N 1
ATOM 714 C CA . GLU A 1 90 ? -23.679 0.551 15.228 1.00 95.75 90 GLU A CA 1
ATOM 715 C C . GLU A 1 90 ? -22.446 -0.240 15.663 1.00 95.75 90 GLU A C 1
ATOM 717 O O . GLU A 1 90 ? -22.177 -0.392 16.855 1.00 95.75 90 GLU A O 1
ATOM 722 N N . LYS A 1 91 ? -21.665 -0.723 14.693 1.00 96.19 91 LYS A N 1
ATOM 723 C CA . LYS A 1 91 ? -20.467 -1.525 14.952 1.00 96.19 91 LYS A CA 1
ATOM 724 C C . LYS A 1 91 ? -19.331 -0.684 15.539 1.00 96.19 91 LYS A C 1
ATOM 726 O O . LYS A 1 91 ? -18.892 0.285 14.915 1.00 96.19 91 LYS A O 1
ATOM 731 N N . ILE A 1 92 ? -18.812 -1.115 16.686 1.00 96.62 92 ILE A N 1
ATOM 732 C CA . ILE A 1 92 ? -17.741 -0.445 17.430 1.00 96.62 92 ILE A CA 1
ATOM 733 C C . ILE A 1 92 ? -16.495 -1.320 17.560 1.00 96.62 92 ILE A C 1
ATOM 735 O O . ILE A 1 92 ? -16.569 -2.546 17.634 1.00 96.62 92 ILE A O 1
ATOM 739 N N . LEU A 1 93 ? -15.341 -0.665 17.604 1.00 94.44 93 LEU A N 1
ATOM 740 C CA . LEU A 1 93 ? -14.040 -1.268 17.882 1.00 94.44 93 LEU A CA 1
ATOM 741 C C . LEU A 1 93 ? -13.752 -1.322 19.396 1.00 94.44 93 LEU A C 1
ATOM 743 O O . LEU A 1 93 ? -14.508 -0.742 20.183 1.00 94.44 93 LEU A O 1
ATOM 747 N N . PRO A 1 94 ? -12.678 -2.013 19.836 1.00 89.81 94 PRO A N 1
ATOM 748 C CA . PRO A 1 94 ? -12.308 -2.090 21.254 1.00 89.81 94 PRO A CA 1
ATOM 749 C C . PRO A 1 94 ? -12.089 -0.731 21.938 1.00 89.81 94 PRO A C 1
ATOM 751 O O . PRO A 1 94 ? -12.354 -0.602 23.130 1.00 89.81 94 PRO A O 1
ATOM 754 N N . ASP A 1 95 ? -11.658 0.279 21.183 1.00 89.00 95 ASP A N 1
ATOM 755 C CA . ASP A 1 95 ? -11.455 1.666 21.626 1.00 89.00 95 ASP A CA 1
ATOM 756 C C . ASP A 1 95 ? -12.753 2.503 21.653 1.00 89.00 95 ASP A C 1
ATOM 758 O O . ASP A 1 95 ? -12.739 3.660 22.066 1.00 89.00 95 ASP A O 1
ATOM 762 N N . GLY A 1 96 ? -13.883 1.930 21.221 1.00 91.56 96 GLY A N 1
ATOM 763 C CA . GLY A 1 96 ? -15.174 2.611 21.102 1.00 91.56 96 GLY A CA 1
ATOM 764 C C . GLY A 1 96 ? -15.409 3.305 19.757 1.00 91.56 96 GLY A C 1
ATOM 765 O O . GLY A 1 96 ? -16.485 3.867 19.550 1.00 91.56 96 GLY A O 1
ATOM 766 N N . THR A 1 97 ? -14.459 3.246 18.821 1.00 94.25 97 THR A N 1
ATOM 767 C CA . THR A 1 97 ? -14.589 3.890 17.509 1.00 94.25 97 THR A CA 1
ATOM 768 C C . THR A 1 97 ? -15.653 3.201 16.651 1.00 94.25 97 THR A C 1
ATOM 770 O O . THR A 1 97 ? -15.636 1.983 16.466 1.00 94.25 97 THR A O 1
ATOM 773 N N . LEU A 1 98 ? -16.553 3.992 16.057 1.00 96.94 9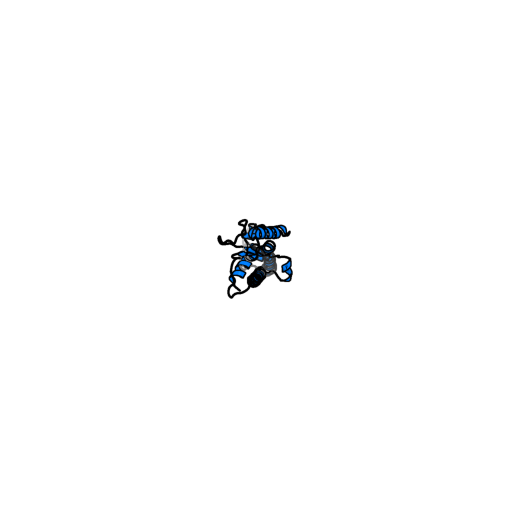8 LEU A N 1
ATOM 774 C CA . LEU A 1 98 ? -17.502 3.537 15.037 1.00 96.94 98 LEU A CA 1
ATOM 775 C C . LEU A 1 98 ? -16.759 3.319 13.714 1.00 96.94 98 LEU A C 1
ATOM 777 O O . LEU A 1 98 ? -16.485 4.271 12.978 1.00 96.94 98 LEU A O 1
ATOM 781 N N . TRP A 1 99 ? -16.404 2.072 13.400 1.00 96.31 99 TRP A N 1
ATOM 782 C CA . TRP A 1 99 ? -15.475 1.826 12.293 1.00 96.31 99 TRP A CA 1
ATOM 783 C C . TRP A 1 99 ? -16.069 2.102 10.913 1.00 96.31 99 TRP A C 1
ATOM 785 O O . TRP A 1 99 ? -15.331 2.499 10.019 1.00 96.31 99 TRP A O 1
ATOM 795 N N . VAL A 1 100 ? -17.382 1.924 10.720 1.00 96.75 100 VAL A N 1
ATOM 796 C CA . VAL A 1 100 ? -18.020 2.147 9.410 1.00 96.75 100 VAL A CA 1
ATOM 797 C C . VAL A 1 100 ? -17.976 3.635 9.020 1.00 96.75 100 VAL A C 1
ATOM 799 O O . VAL A 1 100 ? -17.431 3.941 7.956 1.00 96.75 100 VAL A O 1
ATOM 802 N N . PRO A 1 101 ? -18.452 4.584 9.858 1.00 96.81 101 PRO A N 1
ATOM 803 C CA . PRO A 1 101 ? -18.260 6.011 9.596 1.00 96.81 101 PRO A CA 1
ATOM 804 C C . PRO A 1 101 ? -16.786 6.413 9.501 1.00 96.81 101 PRO A C 1
ATOM 806 O O . PRO A 1 101 ? -16.424 7.204 8.630 1.00 96.81 101 PRO A O 1
ATOM 809 N N . ASN A 1 102 ? -15.923 5.854 10.358 1.00 96.94 102 ASN A N 1
ATOM 810 C CA . ASN A 1 102 ? -14.497 6.172 10.333 1.00 96.94 102 ASN A CA 1
ATOM 811 C C . ASN A 1 102 ? -13.832 5.743 9.014 1.00 96.94 102 ASN A C 1
ATOM 813 O O . ASN A 1 102 ? -13.087 6.515 8.421 1.00 96.94 102 ASN A O 1
ATOM 817 N N . LEU A 1 103 ? -14.162 4.556 8.497 1.00 97.75 103 LEU A N 1
ATOM 818 C CA . LEU A 1 103 ? -13.682 4.085 7.199 1.00 97.75 103 LEU A CA 1
ATOM 819 C C . LEU A 1 103 ? -14.104 5.037 6.071 1.00 97.75 103 LEU A C 1
ATOM 821 O O . LEU A 1 103 ? -13.279 5.406 5.239 1.00 97.75 103 LEU A O 1
ATOM 825 N N . MET A 1 104 ? -15.366 5.476 6.057 1.00 97.75 104 MET A N 1
ATOM 826 C CA . MET A 1 104 ? -15.859 6.420 5.045 1.00 97.75 104 MET A CA 1
ATOM 827 C C . MET A 1 104 ? -15.168 7.782 5.125 1.00 97.75 104 MET A C 1
ATOM 829 O O . MET A 1 104 ? -14.857 8.387 4.093 1.00 97.75 104 MET A O 1
ATOM 833 N N . LYS A 1 105 ? -14.883 8.255 6.340 1.00 97.19 105 LYS A N 1
ATOM 834 C CA . LYS A 1 105 ? -14.098 9.469 6.564 1.00 97.19 105 LYS A CA 1
ATOM 835 C C . LYS A 1 105 ? -12.698 9.330 5.961 1.00 97.19 105 LYS A C 1
ATOM 837 O O . LYS A 1 105 ? -12.306 10.192 5.179 1.00 97.19 105 LYS A O 1
ATOM 842 N N . GLU A 1 106 ? -11.981 8.248 6.258 1.00 97.12 106 GLU A N 1
ATOM 843 C CA . GLU A 1 106 ? -10.630 8.021 5.724 1.00 97.12 106 GLU A CA 1
ATOM 844 C C . GLU A 1 106 ? -10.622 7.901 4.192 1.00 97.12 106 GLU A C 1
ATOM 846 O O . GLU A 1 106 ? -9.792 8.517 3.524 1.00 97.12 106 GLU A O 1
ATOM 851 N N . ILE A 1 107 ? -11.599 7.202 3.604 1.00 97.19 107 ILE A N 1
ATOM 852 C CA . ILE A 1 107 ? -11.773 7.149 2.142 1.00 97.19 107 ILE A CA 1
ATOM 853 C C . ILE A 1 107 ? -11.945 8.562 1.564 1.00 97.19 107 ILE A C 1
ATOM 855 O O . ILE A 1 107 ? -11.308 8.917 0.572 1.00 97.19 107 ILE A O 1
ATOM 859 N N . THR A 1 108 ? -12.773 9.391 2.200 1.00 96.19 108 THR A N 1
ATOM 860 C CA . THR A 1 108 ? -13.027 10.768 1.754 1.00 96.19 108 THR A CA 1
ATOM 861 C C . THR A 1 108 ? -11.763 11.624 1.820 1.00 96.19 108 THR A C 1
ATOM 863 O O . THR A 1 108 ? -11.490 12.379 0.885 1.00 96.19 108 THR A O 1
ATOM 866 N N . VAL A 1 109 ? -10.963 11.478 2.881 1.00 94.56 109 VAL A N 1
ATOM 867 C CA . VAL A 1 109 ? -9.667 12.159 3.034 1.00 94.56 109 VAL A CA 1
ATOM 868 C C . VAL A 1 109 ? -8.722 11.784 1.895 1.00 94.56 109 VAL A C 1
ATOM 870 O O . VAL A 1 109 ? -8.160 12.667 1.249 1.00 94.56 109 VAL A O 1
ATOM 873 N N . VAL A 1 110 ? -8.594 10.490 1.596 1.00 95.25 110 VAL A N 1
ATOM 874 C CA . VAL A 1 110 ? -7.720 9.991 0.526 1.00 95.25 110 VAL A CA 1
ATOM 875 C C . VAL A 1 110 ? -8.156 10.501 -0.849 1.00 95.25 110 VAL A C 1
ATOM 877 O O . VAL A 1 110 ? -7.322 10.928 -1.644 1.00 95.25 110 VAL A O 1
ATOM 880 N N . ILE A 1 111 ? -9.459 10.511 -1.135 1.00 94.25 111 ILE A N 1
ATOM 881 C CA . ILE A 1 111 ? -9.990 10.994 -2.421 1.00 94.25 111 ILE A CA 1
ATOM 882 C C . ILE A 1 111 ? -9.806 12.511 -2.574 1.00 94.25 111 ILE A C 1
ATOM 884 O O . ILE A 1 111 ? -9.577 12.996 -3.689 1.00 94.25 111 ILE A O 1
ATOM 888 N N . SER A 1 112 ? -9.886 13.249 -1.465 1.00 93.62 112 SER A N 1
ATOM 889 C CA . SER A 1 112 ? -9.870 14.717 -1.436 1.00 93.62 112 SER A CA 1
ATOM 890 C C . SER A 1 112 ? -8.474 15.321 -1.239 1.00 93.62 112 SER A C 1
ATOM 892 O O . SER A 1 112 ? -8.347 16.539 -1.168 1.00 93.62 112 SER A O 1
ATOM 894 N N . ASN A 1 113 ? -7.412 14.511 -1.180 1.00 90.44 113 ASN A N 1
ATOM 895 C CA . ASN A 1 113 ? -6.049 14.974 -0.887 1.00 90.44 113 ASN A CA 1
ATOM 896 C C . ASN A 1 113 ? -5.343 15.729 -2.039 1.00 90.44 113 ASN A C 1
ATOM 898 O O . ASN A 1 113 ? -4.156 16.031 -1.942 1.00 90.44 113 ASN A O 1
ATOM 902 N N . GLY A 1 114 ? -6.043 16.007 -3.143 1.00 89.75 114 GLY A N 1
ATOM 903 C CA . GLY A 1 114 ? -5.527 16.778 -4.281 1.00 89.75 114 GLY A CA 1
ATOM 904 C C . GLY A 1 114 ? -4.616 16.013 -5.249 1.00 89.75 114 GLY A C 1
ATOM 905 O O . GLY A 1 114 ? -4.276 16.551 -6.301 1.00 89.75 114 GLY A O 1
ATOM 906 N N . SER A 1 115 ? -4.245 14.763 -4.956 1.00 90.75 115 SER A N 1
ATOM 907 C CA . SER A 1 115 ? -3.515 13.910 -5.909 1.00 90.75 115 SER A CA 1
ATOM 908 C C . SER A 1 115 ? -4.376 13.583 -7.136 1.00 90.75 115 SER A C 1
ATOM 910 O O . SER A 1 115 ? -5.599 13.661 -7.066 1.00 90.75 115 SER A O 1
ATOM 912 N N . SER A 1 116 ? -3.792 13.191 -8.267 1.00 89.81 116 SER A N 1
ATOM 913 C CA . SER A 1 116 ? -4.569 12.759 -9.437 1.00 89.81 116 SER A CA 1
ATOM 914 C C . SER A 1 116 ? -5.055 11.309 -9.286 1.00 89.81 116 SER A C 1
ATOM 916 O O . SER A 1 116 ? -4.323 10.464 -8.769 1.00 89.81 116 SER A O 1
ATOM 918 N N . PRO A 1 117 ? -6.283 10.980 -9.731 1.00 91.44 117 PRO A N 1
ATOM 919 C CA . PRO A 1 117 ? -6.726 9.592 -9.800 1.00 91.44 117 PRO A CA 1
ATOM 920 C C . PRO A 1 117 ? -5.882 8.806 -10.811 1.00 91.44 117 PRO A C 1
ATOM 922 O O . PRO A 1 117 ? -5.531 9.320 -11.874 1.00 91.44 117 PRO A O 1
ATOM 925 N N . THR A 1 118 ? -5.591 7.542 -10.503 1.00 87.69 118 THR A N 1
ATOM 926 C CA . THR A 1 118 ? -4.921 6.631 -11.437 1.00 87.69 118 THR A CA 1
ATOM 927 C C . THR A 1 118 ? -5.891 6.255 -12.553 1.00 87.69 118 THR A C 1
ATOM 929 O O . THR A 1 118 ? -6.831 5.489 -12.344 1.00 87.69 118 THR A O 1
ATOM 932 N N . HIS A 1 119 ? -5.686 6.812 -13.745 1.00 89.69 119 HIS A N 1
ATOM 933 C CA . HIS A 1 119 ? -6.427 6.402 -14.930 1.00 89.69 119 HIS A CA 1
ATOM 934 C C . HIS A 1 119 ? -5.815 5.116 -15.491 1.00 89.69 119 HIS A C 1
ATOM 936 O O . HIS A 1 119 ? -4.626 5.087 -15.804 1.00 89.69 119 HIS A O 1
ATOM 942 N N . VAL A 1 120 ? -6.618 4.058 -15.596 1.00 89.19 120 VAL A N 1
ATOM 943 C CA . VAL A 1 120 ? -6.181 2.777 -16.158 1.00 89.19 120 VAL A CA 1
ATOM 944 C C . VAL A 1 120 ? -6.488 2.779 -17.650 1.00 89.19 120 VAL A C 1
ATOM 946 O O . VAL A 1 120 ? -7.635 2.600 -18.055 1.00 89.19 120 VAL A O 1
ATOM 949 N N . ASP A 1 121 ? -5.462 3.004 -18.463 1.00 87.38 121 ASP A N 1
ATOM 950 C CA . ASP A 1 121 ? -5.512 2.889 -19.916 1.00 87.38 121 ASP A CA 1
ATOM 951 C C . ASP A 1 121 ? -4.920 1.548 -20.384 1.00 87.38 121 ASP A C 1
ATOM 953 O O . ASP A 1 121 ? -4.184 0.870 -19.663 1.00 87.38 121 ASP A O 1
ATOM 957 N N . GLN A 1 122 ? -5.223 1.151 -21.624 1.00 85.50 122 GLN A N 1
ATOM 958 C CA . GLN A 1 122 ? -4.690 -0.090 -22.205 1.00 85.50 122 GLN A CA 1
ATOM 959 C C . GLN A 1 122 ? -3.154 -0.123 -22.165 1.00 85.50 122 GLN A C 1
ATOM 961 O O . GLN A 1 122 ? -2.549 -1.170 -21.974 1.00 85.50 122 GLN A O 1
ATOM 966 N N . LYS A 1 123 ? -2.516 1.046 -22.273 1.00 81.12 123 LYS A N 1
ATOM 967 C CA . LYS A 1 123 ? -1.064 1.198 -22.187 1.00 81.12 123 LYS A CA 1
ATOM 968 C C . LYS A 1 123 ? -0.511 0.862 -20.797 1.00 81.12 123 LYS A C 1
ATOM 970 O O . LYS A 1 123 ? 0.584 0.308 -20.719 1.00 81.12 123 LYS A O 1
ATOM 975 N N . LEU A 1 124 ? -1.227 1.197 -19.720 1.00 83.38 124 LEU A N 1
ATOM 976 C CA . LEU A 1 124 ? -0.861 0.803 -18.359 1.00 83.38 124 LEU A CA 1
ATOM 977 C C . LEU A 1 124 ? -1.004 -0.713 -18.169 1.00 83.38 124 LEU A C 1
ATOM 979 O O . LEU A 1 124 ? -0.117 -1.332 -17.590 1.00 83.38 124 LEU A O 1
ATOM 983 N N . ILE A 1 125 ? -2.064 -1.312 -18.724 1.00 81.19 125 ILE A N 1
ATOM 984 C CA . ILE A 1 125 ? -2.325 -2.762 -18.659 1.00 81.19 125 ILE A CA 1
ATOM 985 C C . ILE A 1 125 ? -1.263 -3.562 -19.425 1.00 81.19 125 ILE A C 1
ATOM 987 O O . ILE A 1 125 ? -0.706 -4.521 -18.894 1.00 81.19 125 ILE A O 1
ATOM 991 N N . ASP A 1 126 ? -0.955 -3.154 -20.658 1.00 80.12 126 ASP A N 1
ATOM 992 C CA . ASP A 1 126 ? 0.047 -3.813 -21.506 1.00 80.12 126 ASP A CA 1
ATOM 993 C C . ASP A 1 126 ? 1.474 -3.638 -20.954 1.00 80.12 126 ASP A C 1
ATOM 995 O O . ASP A 1 126 ? 2.404 -4.363 -21.327 1.00 80.12 126 ASP A O 1
ATOM 999 N N . GLY A 1 127 ? 1.652 -2.666 -20.055 1.00 72.12 127 GLY A N 1
ATOM 1000 C CA . GLY A 1 127 ? 2.915 -2.336 -19.426 1.00 72.12 127 GLY A CA 1
ATOM 1001 C C . GLY A 1 127 ? 3.970 -1.807 -20.410 1.00 72.12 127 GLY A C 1
ATOM 1002 O O . GLY A 1 127 ? 3.729 -1.575 -21.600 1.00 72.12 127 GLY A O 1
ATOM 1003 N N . PRO A 1 128 ? 5.203 -1.569 -19.931 1.00 67.62 128 PRO A N 1
ATOM 1004 C CA . PRO A 1 128 ? 6.281 -1.071 -20.773 1.00 67.62 128 PRO A CA 1
ATOM 1005 C C . PRO A 1 128 ? 6.673 -2.114 -21.828 1.00 67.62 128 PRO A C 1
ATOM 1007 O O . PRO A 1 128 ? 7.380 -3.073 -21.522 1.00 67.62 128 PRO A O 1
ATOM 1010 N N . ASN A 1 129 ? 6.272 -1.907 -23.087 1.00 70.50 129 ASN A N 1
ATOM 1011 C CA . ASN A 1 129 ? 6.631 -2.815 -24.177 1.00 70.50 129 ASN A CA 1
ATOM 1012 C C . ASN A 1 129 ? 8.171 -2.931 -24.293 1.00 70.50 129 ASN A C 1
ATOM 1014 O O . ASN A 1 129 ? 8.837 -1.934 -24.615 1.00 70.50 129 ASN A O 1
ATOM 1018 N N . PRO A 1 130 ? 8.765 -4.122 -24.074 1.00 67.06 130 PRO A N 1
ATOM 1019 C CA . PRO A 1 130 ? 10.216 -4.303 -24.094 1.00 67.06 130 PRO A CA 1
ATOM 1020 C C . PRO A 1 130 ? 10.820 -3.955 -25.457 1.00 67.06 130 PRO A C 1
ATOM 1022 O O . PRO A 1 130 ? 11.950 -3.466 -25.522 1.00 67.06 130 PRO A O 1
ATOM 1025 N N . ASN A 1 131 ? 10.047 -4.110 -26.537 1.00 71.12 131 ASN A N 1
ATOM 1026 C CA . ASN A 1 131 ? 10.461 -3.745 -27.885 1.00 71.12 131 ASN A CA 1
ATOM 1027 C C . ASN A 1 131 ? 10.703 -2.230 -28.023 1.00 71.12 131 ASN A C 1
ATOM 1029 O O . ASN A 1 131 ? 11.554 -1.814 -28.798 1.00 71.12 131 ASN A O 1
ATOM 1033 N N . ASN A 1 132 ? 10.031 -1.375 -27.242 1.00 73.94 132 ASN A N 1
ATOM 1034 C CA . ASN A 1 132 ? 10.260 0.075 -27.294 1.00 73.94 132 ASN A CA 1
ATOM 1035 C C . ASN A 1 132 ? 11.588 0.507 -26.649 1.00 73.94 132 ASN A C 1
ATOM 1037 O O . ASN A 1 132 ? 12.156 1.509 -27.076 1.00 73.94 132 ASN A O 1
ATOM 1041 N N . ARG A 1 133 ? 12.123 -0.241 -25.669 1.00 67.88 133 ARG A N 1
ATOM 1042 C CA . ARG A 1 133 ? 13.339 0.158 -24.927 1.00 67.88 133 ARG A CA 1
ATOM 1043 C C . ARG A 1 133 ? 14.577 0.282 -25.812 1.00 67.88 133 ARG A C 1
ATOM 1045 O O . ARG A 1 133 ? 15.438 1.109 -25.537 1.00 67.88 133 ARG A O 1
ATOM 1052 N N . ARG A 1 134 ? 14.682 -0.544 -26.857 1.00 75.69 134 ARG A N 1
ATOM 1053 C CA . ARG A 1 134 ? 15.848 -0.561 -27.757 1.00 75.69 134 ARG A CA 1
ATOM 1054 C C . ARG A 1 134 ? 15.615 0.155 -29.083 1.00 75.69 134 ARG A C 1
ATOM 1056 O O . ARG A 1 134 ? 16.576 0.374 -29.814 1.00 75.69 134 ARG A O 1
ATOM 1063 N N . LYS A 1 135 ? 14.381 0.591 -29.367 1.00 78.56 135 LYS A N 1
ATOM 1064 C CA . LYS A 1 135 ? 14.066 1.330 -30.599 1.00 78.56 135 LYS A CA 1
ATOM 1065 C C . LYS A 1 135 ? 14.863 2.623 -30.743 1.00 78.56 135 LYS A C 1
ATOM 1067 O O . LYS A 1 135 ? 15.210 2.987 -31.859 1.00 78.56 135 LYS A O 1
ATOM 1072 N N . LEU A 1 136 ? 15.216 3.270 -29.632 1.00 81.19 136 LEU A N 1
ATOM 1073 C CA . LEU A 1 136 ? 16.039 4.482 -29.647 1.00 81.19 136 LEU A CA 1
ATOM 1074 C C . LEU A 1 136 ? 17.451 4.242 -30.217 1.00 81.19 136 LEU A C 1
ATOM 1076 O O . LEU A 1 136 ? 18.041 5.154 -30.786 1.00 81.19 136 LEU A O 1
ATOM 1080 N N . PHE A 1 137 ? 17.981 3.019 -30.111 1.00 85.38 137 PHE A N 1
ATOM 1081 C CA . PHE A 1 137 ? 19.310 2.675 -30.626 1.00 85.38 137 PHE A CA 1
ATOM 1082 C C . PHE A 1 137 ? 19.308 2.277 -32.102 1.00 85.38 137 PHE A C 1
ATOM 1084 O O . PHE A 1 137 ? 20.376 2.222 -32.700 1.00 85.38 137 PHE A O 1
ATOM 1091 N N . ILE A 1 138 ? 18.142 2.040 -32.710 1.00 88.25 138 ILE A N 1
ATOM 1092 C CA . ILE A 1 138 ? 18.027 1.704 -34.137 1.00 88.25 138 ILE A CA 1
ATOM 1093 C C . ILE A 1 138 ? 18.754 2.727 -35.031 1.00 88.25 138 ILE A C 1
ATOM 1095 O O . ILE A 1 138 ? 19.596 2.297 -35.817 1.00 88.25 138 ILE A O 1
ATOM 1099 N N . PRO A 1 139 ? 18.534 4.055 -34.914 1.00 88.88 139 PRO A N 1
ATOM 1100 C CA . PRO A 1 139 ? 19.254 5.024 -35.745 1.00 88.88 139 PRO A CA 1
ATOM 1101 C C . PRO A 1 139 ? 20.771 5.014 -35.506 1.00 88.88 139 PRO A C 1
ATOM 1103 O O . PRO A 1 139 ? 21.536 5.208 -36.448 1.00 88.88 139 PRO A O 1
ATOM 1106 N N . LEU A 1 140 ? 21.218 4.750 -34.274 1.00 90.62 140 LEU A N 1
ATOM 1107 C CA . LEU A 1 140 ? 22.642 4.668 -33.944 1.00 90.62 140 LEU A CA 1
ATOM 1108 C C . LEU A 1 140 ? 23.293 3.431 -34.577 1.00 90.62 140 LEU A C 1
ATOM 1110 O O . LEU A 1 140 ? 24.355 3.542 -35.183 1.00 90.62 140 LEU A O 1
ATOM 1114 N N . ILE A 1 141 ? 22.645 2.269 -34.468 1.00 90.50 141 ILE A N 1
ATOM 1115 C CA . ILE A 1 141 ? 23.121 1.011 -35.056 1.00 90.50 141 ILE A CA 1
ATOM 1116 C C . ILE A 1 141 ? 23.186 1.138 -36.582 1.00 90.50 141 ILE A C 1
ATOM 1118 O O . ILE A 1 141 ? 24.227 0.844 -37.164 1.00 90.50 141 ILE A O 1
ATOM 1122 N N . LEU A 1 142 ? 22.140 1.682 -37.215 1.00 92.56 142 LEU A N 1
ATOM 1123 C CA . LEU A 1 142 ? 22.124 1.932 -38.661 1.00 92.56 142 LEU A CA 1
ATOM 1124 C C . LEU A 1 142 ? 23.244 2.888 -39.099 1.00 92.56 142 LEU A C 1
ATOM 1126 O O . LEU A 1 142 ? 23.867 2.680 -40.140 1.00 92.56 142 LEU A O 1
ATOM 1130 N N . ALA A 1 143 ? 23.539 3.924 -38.307 1.00 92.50 143 ALA A N 1
ATOM 1131 C CA . ALA A 1 143 ? 24.651 4.825 -38.592 1.00 92.50 143 ALA A CA 1
ATOM 1132 C C . ALA A 1 143 ? 26.004 4.100 -38.503 1.00 92.50 143 ALA A C 1
ATOM 1134 O O . ALA A 1 143 ? 26.843 4.267 -39.386 1.00 92.50 143 ALA A O 1
ATOM 1135 N N . VAL A 1 144 ? 26.217 3.267 -37.482 1.00 94.38 144 VAL A N 1
ATOM 1136 C CA . VAL A 1 144 ? 27.449 2.474 -37.333 1.00 94.38 144 VAL A CA 1
ATOM 1137 C C . VAL A 1 144 ? 27.625 1.509 -38.507 1.00 94.38 144 VAL A C 1
ATOM 1139 O O . VAL A 1 144 ? 28.693 1.492 -39.121 1.00 94.38 144 VAL A O 1
ATOM 1142 N N . GLU A 1 145 ? 26.582 0.763 -38.872 1.00 91.50 145 GLU A N 1
ATOM 1143 C CA . GLU A 1 145 ? 26.598 -0.137 -40.031 1.00 91.50 145 GLU A CA 1
ATOM 1144 C C . GLU A 1 145 ? 26.918 0.621 -41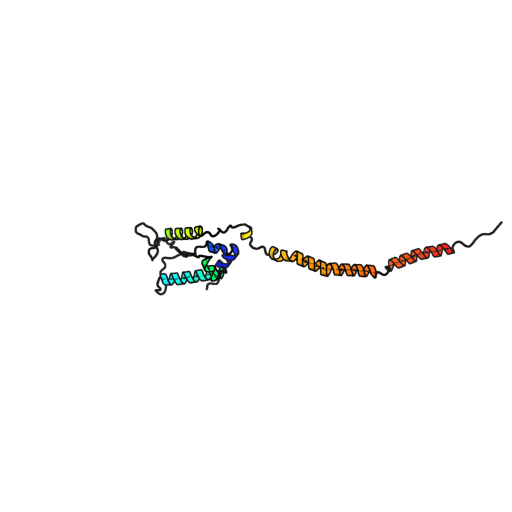.327 1.00 91.50 145 GLU A C 1
ATOM 1146 O O . GLU A 1 145 ? 27.790 0.215 -42.098 1.00 91.50 145 GLU A O 1
ATOM 1151 N N . TYR A 1 146 ? 26.291 1.778 -41.549 1.00 92.69 146 TYR A N 1
ATOM 1152 C CA . TYR A 1 146 ? 26.555 2.594 -42.731 1.00 92.69 146 TYR A CA 1
ATOM 1153 C C . TYR A 1 146 ? 28.001 3.116 -42.778 1.00 92.69 146 TYR A C 1
ATOM 1155 O O . TYR A 1 146 ? 28.681 3.030 -43.807 1.00 92.69 146 TYR A O 1
ATOM 1163 N N . PHE A 1 147 ? 28.501 3.665 -41.671 1.00 90.88 147 PHE A N 1
ATOM 1164 C CA . PHE A 1 147 ? 29.817 4.300 -41.648 1.00 90.88 147 PHE A CA 1
ATOM 1165 C C . PHE A 1 147 ? 30.979 3.306 -41.613 1.00 90.88 147 PHE A C 1
ATOM 1167 O O . PHE A 1 147 ? 32.018 3.616 -42.196 1.00 90.88 147 PHE A O 1
ATOM 1174 N N . LEU A 1 148 ? 30.831 2.150 -40.962 1.00 89.19 148 LEU A N 1
ATOM 1175 C CA . LEU A 1 148 ? 31.910 1.165 -40.838 1.00 89.19 148 LEU A CA 1
ATOM 1176 C C . LEU A 1 148 ? 31.846 0.089 -41.921 1.00 89.19 148 LEU A C 1
ATOM 1178 O O . LEU A 1 148 ? 32.869 -0.220 -42.529 1.00 89.19 148 LEU A O 1
ATOM 1182 N N . VAL A 1 149 ? 30.660 -0.451 -42.205 1.00 88.25 149 VAL A N 1
ATOM 1183 C CA . VAL A 1 149 ? 30.506 -1.571 -43.144 1.00 88.25 149 VAL A CA 1
ATOM 1184 C C . VAL A 1 149 ? 30.322 -1.048 -44.565 1.00 88.25 149 VAL A C 1
ATOM 1186 O O . VAL A 1 149 ? 31.145 -1.321 -45.438 1.00 88.25 149 VAL A O 1
ATOM 1189 N N . VAL A 1 150 ? 29.295 -0.225 -44.808 1.00 86.81 150 VAL A N 1
ATOM 1190 C CA . VAL A 1 150 ? 28.941 0.207 -46.176 1.00 86.81 150 VAL A CA 1
ATOM 1191 C C . VAL A 1 150 ? 30.038 1.071 -46.803 1.00 86.81 150 VAL A C 1
ATOM 1193 O O . VAL A 1 150 ? 30.389 0.867 -47.967 1.00 86.81 150 VAL A O 1
ATOM 1196 N N . LYS A 1 151 ? 30.642 2.003 -46.052 1.00 87.88 151 LYS A N 1
ATOM 1197 C CA . LYS A 1 151 ? 31.788 2.780 -46.563 1.00 87.88 151 LYS A CA 1
ATOM 1198 C C . LYS A 1 151 ? 33.016 1.913 -46.839 1.00 87.88 151 LYS A C 1
ATOM 1200 O O . LYS A 1 151 ? 33.721 2.195 -47.807 1.00 87.88 151 LYS A O 1
ATOM 1205 N N . GLY A 1 152 ? 33.272 0.888 -46.025 1.00 87.25 152 GLY A N 1
ATOM 1206 C CA . GLY A 1 152 ? 34.370 -0.058 -46.238 1.00 87.25 152 GLY A CA 1
ATOM 1207 C C . GLY A 1 152 ? 34.184 -0.854 -47.529 1.00 87.25 152 GLY A C 1
ATOM 1208 O O . GLY A 1 152 ? 35.054 -0.828 -48.397 1.00 87.25 152 GLY A O 1
ATOM 1209 N N . ILE A 1 153 ? 33.004 -1.456 -47.703 1.00 87.50 153 ILE A N 1
ATOM 1210 C CA . ILE A 1 153 ? 32.634 -2.204 -48.914 1.00 87.50 153 ILE A CA 1
ATOM 1211 C C . ILE A 1 153 ? 32.697 -1.302 -50.149 1.00 87.50 153 ILE A C 1
ATOM 1213 O O . ILE A 1 153 ? 33.296 -1.670 -51.155 1.00 87.50 153 ILE A O 1
ATOM 1217 N N . ARG A 1 154 ? 32.140 -0.085 -50.077 1.00 85.88 154 ARG A N 1
ATOM 1218 C CA . ARG A 1 154 ? 32.180 0.854 -51.205 1.00 85.88 154 ARG A CA 1
ATOM 1219 C C . ARG A 1 154 ? 33.619 1.197 -51.594 1.00 85.88 154 ARG A C 1
ATOM 1221 O O . ARG A 1 154 ? 33.909 1.249 -52.785 1.00 85.88 154 ARG A O 1
ATOM 1228 N N . ARG A 1 155 ? 34.514 1.417 -50.624 1.00 85.94 155 ARG A N 1
ATOM 1229 C CA . ARG A 1 155 ? 35.940 1.674 -50.891 1.00 85.94 155 ARG A CA 1
ATOM 1230 C C . ARG A 1 155 ? 36.626 0.477 -51.542 1.00 85.94 155 ARG A C 1
ATOM 1232 O O . ARG A 1 155 ? 37.355 0.692 -52.500 1.00 85.94 155 ARG A O 1
ATOM 1239 N N . ALA A 1 156 ? 36.363 -0.740 -51.066 1.00 85.12 156 ALA A N 1
ATOM 1240 C CA . ALA A 1 156 ? 36.903 -1.961 -51.663 1.00 85.12 156 ALA A CA 1
ATOM 1241 C C . ALA A 1 156 ? 36.456 -2.112 -53.126 1.00 85.12 156 ALA A C 1
ATOM 1243 O O . ALA A 1 156 ? 37.297 -2.240 -54.003 1.00 85.12 156 ALA A O 1
ATOM 1244 N N . ILE A 1 157 ? 35.160 -1.930 -53.406 1.00 84.81 157 ILE A N 1
ATOM 1245 C CA . ILE A 1 157 ? 34.626 -1.973 -54.777 1.00 84.81 157 ILE A CA 1
ATOM 1246 C C . ILE A 1 157 ? 35.298 -0.923 -55.677 1.00 84.81 157 ILE A C 1
ATOM 1248 O O . ILE A 1 157 ? 35.658 -1.223 -56.809 1.00 84.81 157 ILE A O 1
ATOM 1252 N N . HIS A 1 158 ? 35.494 0.311 -55.198 1.00 86.00 158 HIS A N 1
ATOM 1253 C CA . HIS A 1 158 ? 36.156 1.346 -56.005 1.00 86.00 158 HIS A CA 1
ATOM 1254 C C . HIS A 1 158 ? 37.642 1.046 -56.232 1.00 86.00 158 HIS A C 1
ATOM 1256 O O . HIS A 1 158 ? 38.158 1.348 -57.305 1.00 86.00 158 HIS A O 1
ATOM 1262 N N . ALA A 1 159 ? 38.325 0.465 -55.244 1.00 84.19 159 ALA A N 1
ATOM 1263 C CA . ALA A 1 159 ? 39.713 0.041 -55.383 1.00 84.19 159 ALA A CA 1
ATOM 1264 C C . ALA A 1 159 ? 39.849 -1.115 -56.385 1.00 84.19 159 ALA A C 1
ATOM 1266 O O . ALA A 1 159 ? 40.766 -1.087 -57.198 1.00 84.19 159 ALA A O 1
ATOM 1267 N N . ASP A 1 160 ? 38.918 -2.070 -56.379 1.00 78.81 160 ASP A N 1
ATOM 1268 C CA . ASP A 1 160 ? 38.883 -3.176 -57.342 1.00 78.81 160 ASP A CA 1
ATOM 1269 C C . ASP A 1 160 ? 38.593 -2.679 -58.761 1.00 78.81 160 ASP A C 1
ATOM 1271 O O . ASP A 1 160 ? 39.258 -3.098 -59.701 1.00 78.81 160 ASP A O 1
ATOM 1275 N N . ILE A 1 161 ? 37.673 -1.722 -58.927 1.00 78.00 161 ILE A N 1
ATOM 1276 C CA . ILE A 1 161 ? 37.414 -1.085 -60.229 1.00 78.00 161 ILE A CA 1
ATOM 1277 C C . ILE A 1 161 ? 38.650 -0.312 -60.720 1.00 78.00 161 ILE A C 1
ATOM 1279 O O . ILE A 1 161 ? 38.981 -0.372 -61.900 1.00 78.00 161 ILE A O 1
ATOM 1283 N N . ALA A 1 162 ? 39.351 0.408 -59.836 1.00 79.25 162 ALA A N 1
ATOM 1284 C CA . ALA A 1 162 ? 40.528 1.202 -60.203 1.00 79.25 162 ALA A CA 1
ATOM 1285 C C . ALA A 1 162 ? 41.776 0.347 -60.488 1.00 79.25 162 ALA A C 1
ATOM 1287 O O . ALA A 1 162 ? 42.583 0.702 -61.344 1.00 79.25 162 ALA A O 1
ATOM 1288 N N . ASN A 1 163 ? 41.932 -0.771 -59.775 1.00 73.69 163 ASN A N 1
ATOM 1289 C CA . ASN A 1 163 ? 43.026 -1.727 -59.957 1.00 73.69 163 ASN A CA 1
ATOM 1290 C C . ASN A 1 163 ? 42.675 -2.852 -60.939 1.00 73.69 163 ASN A C 1
ATOM 1292 O O . ASN A 1 163 ? 43.504 -3.737 -61.168 1.00 73.69 163 ASN A O 1
ATOM 1296 N N . GLY A 1 164 ? 41.461 -2.828 -61.493 1.00 63.81 164 GLY A N 1
ATOM 1297 C CA . GLY A 1 164 ? 40.961 -3.811 -62.435 1.00 63.81 164 GLY A CA 1
ATOM 1298 C C . GLY A 1 164 ? 41.884 -3.897 -63.639 1.00 63.81 164 GLY A C 1
ATOM 1299 O O . GLY A 1 164 ? 41.897 -3.024 -64.508 1.00 63.81 164 GLY A O 1
ATOM 1300 N N . LYS A 1 165 ? 42.677 -4.969 -63.692 1.00 63.91 165 LYS A N 1
ATOM 1301 C CA . LYS A 1 165 ? 43.229 -5.437 -64.958 1.00 63.91 165 LYS A CA 1
ATOM 1302 C C . LYS A 1 165 ? 42.049 -5.891 -65.806 1.00 63.91 165 LYS A C 1
ATOM 1304 O O . LYS A 1 165 ? 41.129 -6.508 -65.284 1.00 63.91 165 LYS A O 1
ATOM 1309 N N . VAL A 1 166 ? 42.111 -5.573 -67.095 1.00 61.41 166 VAL A N 1
ATOM 1310 C CA . VAL A 1 166 ? 41.217 -6.112 -68.125 1.00 61.41 166 VAL A CA 1
ATOM 1311 C C . VAL A 1 166 ? 41.037 -7.608 -67.872 1.00 61.41 166 VAL A C 1
ATOM 1313 O O . VAL A 1 166 ? 42.037 -8.318 -67.761 1.00 61.41 166 VAL A O 1
ATOM 1316 N N . ASP A 1 167 ? 39.793 -8.062 -67.730 1.00 68.25 167 ASP A N 1
ATOM 1317 C CA . ASP A 1 167 ? 39.513 -9.471 -67.468 1.00 68.25 167 ASP A CA 1
ATOM 1318 C C . ASP A 1 167 ? 40.113 -10.343 -68.585 1.00 68.25 167 ASP A C 1
ATOM 1320 O O . ASP A 1 167 ? 40.091 -9.966 -69.758 1.00 68.25 167 ASP A O 1
ATOM 1324 N N . ASP A 1 168 ? 40.605 -11.542 -68.251 1.00 65.19 168 ASP A N 1
ATOM 1325 C CA . ASP A 1 168 ? 41.219 -12.478 -69.217 1.00 65.19 168 ASP A CA 1
ATOM 1326 C C . ASP A 1 168 ? 40.311 -12.729 -70.439 1.00 65.19 168 ASP A C 1
ATOM 1328 O O . ASP A 1 168 ? 40.778 -12.836 -71.571 1.00 65.19 168 ASP A O 1
ATOM 1332 N N . TRP A 1 169 ? 38.987 -12.737 -70.250 1.00 69.12 169 TRP A N 1
ATOM 1333 C CA . TRP A 1 169 ? 38.033 -12.873 -71.351 1.00 69.12 169 TRP A CA 1
ATOM 1334 C C . TRP A 1 169 ? 37.935 -11.609 -72.230 1.00 69.12 169 TRP A C 1
ATOM 1336 O O . TRP A 1 169 ? 37.812 -11.740 -73.448 1.00 69.12 169 TRP A O 1
ATOM 1346 N N . GLU A 1 170 ? 38.034 -10.401 -71.660 1.00 72.81 170 GLU A N 1
ATOM 1347 C CA . GLU A 1 170 ? 38.069 -9.138 -72.416 1.00 72.81 170 GLU A CA 1
ATOM 1348 C C . GLU A 1 170 ? 39.372 -8.998 -73.206 1.00 72.81 170 GLU A C 1
ATOM 1350 O O . GLU A 1 170 ? 39.380 -8.453 -74.314 1.00 72.81 170 GLU A O 1
ATOM 1355 N N . GLN A 1 171 ? 40.477 -9.497 -72.647 1.00 74.50 171 GLN A N 1
ATOM 1356 C CA . GLN A 1 171 ? 41.773 -9.556 -73.317 1.00 74.50 171 GLN A CA 1
ATOM 1357 C C . GLN A 1 171 ? 41.741 -10.550 -74.479 1.00 74.50 171 GLN A C 1
ATOM 1359 O O . GLN A 1 171 ? 42.041 -10.168 -75.608 1.00 74.50 171 GLN A O 1
ATOM 1364 N N . ARG A 1 172 ? 41.236 -11.771 -74.253 1.00 74.44 172 ARG A N 1
ATOM 1365 C CA . ARG A 1 172 ? 41.019 -12.764 -75.320 1.00 74.44 172 ARG A CA 1
ATOM 1366 C C . ARG A 1 172 ? 40.080 -12.259 -76.414 1.00 74.44 172 ARG A C 1
ATOM 1368 O O . ARG A 1 172 ? 40.314 -12.534 -77.587 1.00 74.44 172 ARG A O 1
ATOM 1375 N N . TYR A 1 173 ? 39.025 -11.524 -76.060 1.00 76.81 173 TYR A N 1
ATOM 1376 C CA . TYR A 1 173 ? 38.123 -10.922 -77.041 1.00 76.81 173 TYR A CA 1
ATOM 1377 C C . TYR A 1 173 ? 38.835 -9.850 -77.876 1.00 76.81 173 TYR A C 1
ATOM 1379 O O . TYR A 1 173 ? 38.729 -9.861 -79.102 1.00 76.81 173 TYR A O 1
ATOM 1387 N N . ARG A 1 174 ? 39.610 -8.960 -77.240 1.00 76.88 174 ARG A N 1
ATOM 1388 C CA . ARG A 1 174 ? 40.431 -7.967 -77.950 1.00 76.88 174 ARG A CA 1
ATOM 1389 C C . ARG A 1 174 ? 41.446 -8.613 -78.889 1.00 76.88 174 ARG A C 1
ATOM 1391 O O . ARG A 1 174 ? 41.574 -8.148 -80.017 1.00 76.88 174 ARG A O 1
ATOM 1398 N N . ASP A 1 175 ? 42.097 -9.692 -78.469 1.00 79.56 175 ASP A N 1
ATOM 1399 C CA . ASP A 1 175 ? 43.048 -10.425 -79.307 1.00 79.56 175 ASP A CA 1
ATOM 1400 C C . ASP A 1 175 ? 42.352 -11.100 -80.499 1.00 79.56 175 ASP A C 1
ATOM 1402 O O . ASP A 1 175 ? 42.841 -11.020 -81.625 1.00 79.56 175 ASP A O 1
ATOM 1406 N N . LEU A 1 176 ? 41.173 -11.702 -80.292 1.00 77.44 176 LEU A N 1
ATOM 1407 C CA . LEU A 1 176 ? 40.369 -12.302 -81.365 1.00 77.44 176 LEU A CA 1
ATOM 1408 C C . LEU A 1 176 ? 39.906 -11.275 -82.406 1.00 77.44 176 LEU A C 1
ATOM 1410 O O . LEU A 1 176 ? 39.895 -11.574 -83.602 1.00 77.44 176 LEU A O 1
ATOM 1414 N N . VAL A 1 177 ? 39.517 -10.077 -81.967 1.00 74.31 177 VAL A N 1
ATOM 1415 C CA . VAL A 1 177 ? 39.073 -9.003 -82.866 1.00 74.31 177 VAL A CA 1
ATOM 1416 C C . VAL A 1 177 ? 40.270 -8.339 -83.558 1.00 74.31 177 VAL A C 1
ATOM 1418 O O . VAL A 1 177 ? 40.233 -8.165 -84.769 1.00 74.31 177 VAL A O 1
ATOM 1421 N N . GLY A 1 178 ? 41.370 -8.069 -82.847 1.00 67.44 178 GLY A N 1
ATOM 1422 C CA . GLY A 1 178 ? 42.580 -7.463 -83.421 1.00 67.44 178 GLY A CA 1
ATOM 1423 C C . GLY A 1 178 ? 43.355 -8.374 -84.385 1.00 67.44 178 GLY A C 1
ATOM 1424 O O . GLY A 1 178 ? 44.012 -7.887 -85.303 1.00 67.44 178 GLY A O 1
ATOM 1425 N N . SER A 1 179 ? 43.259 -9.701 -84.237 1.00 59.25 179 SER A N 1
ATOM 1426 C CA . SER A 1 179 ? 43.872 -10.646 -85.187 1.00 59.25 179 SER A CA 1
ATOM 1427 C C . SER A 1 179 ? 43.139 -10.708 -86.534 1.00 59.25 179 SER A C 1
ATOM 1429 O O . SER A 1 179 ? 43.751 -11.056 -87.545 1.00 59.25 179 SER A O 1
ATOM 1431 N N . ARG A 1 180 ? 41.845 -10.350 -86.587 1.00 56.50 180 ARG A N 1
ATOM 1432 C CA . ARG A 1 180 ? 41.076 -10.326 -87.846 1.00 56.50 180 ARG A CA 1
ATOM 1433 C C . ARG A 1 180 ? 41.579 -9.250 -88.810 1.00 56.50 180 ARG A C 1
ATOM 1435 O O . ARG A 1 180 ? 41.738 -9.548 -89.992 1.00 56.50 180 ARG A O 1
ATOM 1442 N N . ASP A 1 181 ? 41.944 -8.076 -88.302 1.00 57.03 181 ASP A N 1
ATOM 1443 C CA . ASP A 1 181 ? 42.407 -6.951 -89.129 1.00 57.03 181 ASP A CA 1
ATOM 1444 C C . ASP A 1 181 ? 43.774 -7.222 -89.799 1.00 57.03 181 ASP A C 1
ATOM 1446 O O . ASP A 1 181 ? 44.033 -6.784 -90.922 1.00 57.03 181 ASP A O 1
ATOM 1450 N N . LEU A 1 182 ? 44.651 -8.007 -89.156 1.00 52.44 182 LEU A N 1
ATOM 1451 C CA . LEU A 1 182 ? 45.965 -8.379 -89.710 1.00 52.44 182 LEU A CA 1
ATOM 1452 C C . LEU A 1 182 ? 45.887 -9.480 -90.778 1.00 52.44 182 LEU A C 1
ATOM 1454 O O . LEU A 1 182 ? 46.743 -9.547 -91.666 1.00 52.44 182 LEU A O 1
ATOM 1458 N N . VAL A 1 183 ? 44.875 -10.348 -90.708 1.00 54.34 183 VAL A N 1
ATOM 1459 C CA . VAL A 1 183 ? 44.651 -11.402 -91.709 1.00 54.34 183 VAL A CA 1
ATOM 1460 C C . VAL A 1 183 ? 44.031 -10.819 -92.983 1.00 54.34 183 VAL A C 1
ATOM 1462 O O . VAL A 1 183 ? 44.403 -11.242 -94.078 1.00 54.34 183 VAL A O 1
ATOM 1465 N N . GLU A 1 184 ? 43.181 -9.793 -92.875 1.00 52.75 184 GLU A N 1
ATOM 1466 C CA . GLU A 1 184 ? 42.591 -9.116 -94.040 1.00 52.75 184 GLU A CA 1
ATOM 1467 C C . GLU A 1 184 ? 43.613 -8.300 -94.855 1.00 52.75 184 GLU A C 1
ATOM 1469 O O . GLU A 1 184 ? 43.532 -8.264 -96.085 1.00 52.75 184 GLU A O 1
ATOM 1474 N N . GLN A 1 185 ? 44.651 -7.733 -94.225 1.00 47.91 185 GLN A N 1
ATOM 1475 C CA . GLN A 1 185 ? 45.704 -7.001 -94.950 1.00 47.91 185 GLN A CA 1
ATOM 1476 C C . GLN A 1 185 ? 46.677 -7.891 -95.742 1.00 47.91 185 GLN A C 1
ATOM 1478 O O . GLN A 1 185 ? 47.282 -7.422 -96.706 1.00 47.91 185 GLN A O 1
ATOM 1483 N N . LYS A 1 186 ? 46.838 -9.175 -95.390 1.00 47.59 186 LYS A N 1
ATOM 1484 C CA . LYS A 1 186 ? 47.731 -10.098 -96.123 1.00 47.59 186 LYS A CA 1
ATOM 1485 C C . LYS A 1 186 ? 47.083 -10.759 -97.349 1.00 47.59 186 LYS A C 1
ATOM 1487 O O . LYS A 1 186 ? 47.769 -11.481 -98.071 1.00 47.59 186 LYS A O 1
ATOM 1492 N N . GLY A 1 187 ? 45.798 -10.504 -97.609 1.00 49.62 187 GLY A N 1
ATOM 1493 C CA . GLY A 1 187 ? 45.033 -11.126 -98.695 1.00 49.62 187 GLY A CA 1
ATOM 1494 C C . GLY A 1 187 ? 44.982 -10.369 -100.031 1.00 49.62 187 GLY A C 1
ATOM 1495 O O . GLY A 1 187 ? 44.455 -10.923 -100.992 1.00 49.62 187 GLY A O 1
ATOM 1496 N N . SER A 1 188 ? 45.502 -9.137 -100.141 1.00 51.19 188 SER A N 1
ATOM 1497 C CA . SER A 1 188 ? 45.196 -8.246 -101.283 1.00 51.19 188 SER A CA 1
ATOM 1498 C C . SER A 1 188 ? 46.351 -7.907 -102.238 1.00 51.19 188 SER A C 1
ATOM 1500 O O . SER A 1 188 ? 46.199 -7.017 -103.073 1.00 51.19 188 SER A O 1
ATOM 1502 N N . THR A 1 189 ? 47.474 -8.638 -102.217 1.00 51.75 189 THR A N 1
ATOM 1503 C CA . THR A 1 189 ? 48.592 -8.374 -103.151 1.00 51.75 189 THR A CA 1
ATOM 1504 C C . THR A 1 189 ? 49.049 -9.617 -103.915 1.00 51.75 189 THR A C 1
ATOM 1506 O O . THR A 1 189 ? 50.183 -10.065 -103.784 1.00 51.75 189 THR A O 1
ATOM 1509 N N . SER A 1 190 ? 48.179 -10.191 -104.752 1.00 52.03 190 SER A N 1
ATOM 1510 C CA . SER A 1 190 ? 48.611 -11.032 -105.882 1.00 52.03 190 SER A CA 1
ATOM 1511 C C . SER A 1 190 ? 47.504 -11.204 -106.930 1.00 52.03 190 SER A C 1
ATOM 1513 O O . SER A 1 190 ? 46.381 -11.549 -106.577 1.00 52.03 190 SER A O 1
ATOM 1515 N N . ARG A 1 191 ? 47.892 -11.068 -108.213 1.00 43.28 191 ARG A N 1
ATOM 1516 C CA . ARG A 1 191 ? 47.133 -11.204 -109.487 1.00 43.28 191 ARG A CA 1
ATOM 1517 C C . ARG A 1 191 ? 46.364 -9.939 -109.922 1.00 43.28 191 ARG A C 1
ATOM 1519 O O . ARG A 1 191 ? 45.593 -9.402 -109.154 1.00 43.28 191 ARG A O 1
ATOM 1526 N N . ASN A 1 192 ? 46.476 -9.423 -111.152 1.00 43.09 192 ASN A N 1
ATOM 1527 C CA . ASN A 1 192 ? 47.009 -10.003 -112.386 1.00 43.09 192 ASN A CA 1
ATOM 1528 C C . ASN A 1 192 ? 47.400 -8.918 -113.415 1.00 43.09 192 ASN A C 1
ATOM 1530 O O . ASN A 1 192 ? 46.791 -7.854 -113.475 1.00 43.09 192 ASN A O 1
ATOM 1534 N N . ARG A 1 193 ? 48.409 -9.243 -114.233 1.00 45.47 193 ARG A N 1
ATOM 1535 C CA . ARG A 1 193 ? 48.851 -8.545 -115.457 1.00 45.47 193 ARG A CA 1
ATOM 1536 C C . ARG A 1 193 ? 48.014 -8.986 -116.677 1.00 45.47 193 ARG A C 1
ATOM 1538 O O . ARG A 1 193 ? 47.494 -10.100 -116.647 1.00 45.47 193 ARG A O 1
ATOM 1545 N N . LYS A 1 194 ? 48.134 -8.188 -117.760 1.00 43.12 194 LYS A N 1
ATOM 1546 C CA . LYS A 1 194 ? 47.841 -8.425 -119.206 1.00 43.12 194 LYS A CA 1
ATOM 1547 C C . LYS A 1 194 ? 46.438 -8.005 -119.677 1.00 43.12 194 LYS A C 1
ATOM 1549 O O . LYS A 1 194 ? 45.486 -8.270 -118.959 1.00 43.12 194 LYS A O 1
ATOM 1554 N N . ALA A 1 195 ? 46.190 -7.343 -120.819 1.00 39.34 195 ALA A N 1
ATOM 1555 C CA . ALA A 1 195 ? 46.960 -7.027 -122.046 1.00 39.34 195 ALA A CA 1
ATOM 1556 C C . ALA A 1 195 ? 47.732 -8.191 -122.677 1.00 39.34 195 ALA A C 1
ATOM 1558 O O . ALA A 1 195 ? 48.861 -8.483 -122.216 1.00 39.34 195 ALA A O 1
#

Foldseek 3Di:
DPPVLLVVLLVCCQLQNLLVLLLAEAEDEPLQDDDPPNDDSVVVVVVVVVVSVVSNCVSNVNDPVCCVSRDHHYAYYYPDPPADADPVRAGAGPVRDRRVVVVVVVNCCSVPVPRDDRDDDVDSNVGDDPVVVCPVCVVVVVVCCCVPPVVVVVVVVVVCVVPDDQPPVNVVVCVVVVVVVVVVVVPPPDDDDDD

Organism: Zea mays (NCBI:txid4577)

Radius of gyration: 43.51 Å; chains: 1; bounding box: 77×30×149 Å

Sequence (195 aa):
MDTLDEQVIRAITNSFGKDIWRRSLVVLTHAQLSPPDGIDYNDFFTRRSEALLRYIHSGAGINKREYGDFPLPIALVENSGRCKTNEHGEKILPDGTLWVPNLMKEITVVISNGSSPTHVDQKLIDGPNPNNRRKLFIPLILAVEYFLVVKGIRRAIHADIANGKVDDWEQRYRDLVGSRDLVEQKGSTSRNRKA

pLDDT: mean 85.21, std 14.02, range [39.34, 97.75]

Secondary structure (DSSP, 8-state):
--HHHHHHHHHHHHHH-GGGGGG--EEEE-TTPPPGGG--HHHHHHHHHHHHHHHHHHHTT--GGGGGGS---EEEE---TT--B-TTS-BB-TTS-BHHHHHHHHHHHHHHSSPPP----HHHHH-S-HHHHHHTTHHHHHHHIIIIIIHHHHHHHHHHHHH----HHHHHHHHHHHHHHHHHHTTSS------